Protein AF-B2AMI3-F1 (afdb_monomer_lite)

InterPro domains:
  IPR010730 Heterokaryon incompatibility [PF06985] (3-121)
  IPR052895 Heterokaryon Regulation/Transcriptional Modulator [PTHR24148] (2-165)

Sequence (199 aa):
RPKRLWIDAICINQDDIQERESQVDIMRHIYRSATDVIAWIGEDNSPRDERGVAFLQQLRVRTVCTGDWPRGLVKATAKLEPETFLWLLSTAPSGVFTSPWFDLLSIFERPWFSRIWTVQEVVMGRSVGVWCGCHGIEWMDICYCAVFILRHATHALRNLAKLDTLDSHDLQGLGLRIYHWQRLIAAAKKIHVVGLFTS

Secondary structure (DSSP, 8-state):
-PPP---HHHHS-TT-HHHHHHHHHHHHHHHHH-S-EEEE-----SHHHHHHHHHHHHHHHHHHHTT---SSGGGTTSS--HHHHHHHHHHSSSS-S--HHHHTHHHHTSGGGG-TTHHHHHHH-SSEEEEETTEEEEHHHHHHHHHHHHHHHHHHHHHHHHHHTT-TT-HHHHHHHHHHHHHHHHHHHHHHHHHTT--

pLDDT: mean 78.98, std 15.29, range [46.66, 95.69]

Organism: Podospora anserina (strain S / ATCC MYA-4624 / DSM 980 / FGSC 10383) (NCBI:txid515849)

Structure (mmCIF, N/CA/C/O backbone):
data_AF-B2AMI3-F1
#
_entry.id   AF-B2AMI3-F1
#
loop_
_atom_site.group_PDB
_atom_site.id
_atom_site.type_symbol
_atom_site.label_atom_id
_atom_site.label_alt_id
_atom_site.label_comp_id
_atom_site.label_asym_id
_atom_site.label_entity_id
_atom_site.label_seq_id
_atom_site.pdbx_PDB_ins_code
_atom_site.Cartn_x
_atom_site.Cartn_y
_atom_site.Cartn_z
_atom_site.occupancy
_atom_site.B_iso_or_equiv
_atom_site.auth_seq_id
_atom_site.auth_comp_id
_atom_site.auth_asym_id
_atom_site.auth_atom_id
_atom_site.pdbx_PDB_model_num
ATOM 1 N N . ARG A 1 1 ? -28.283 3.138 10.001 1.00 68.00 1 ARG A N 1
ATOM 2 C CA . ARG A 1 1 ? -27.863 2.695 11.358 1.00 68.00 1 ARG A CA 1
ATOM 3 C C . ARG A 1 1 ? -26.492 3.302 11.651 1.00 68.00 1 ARG A C 1
ATOM 5 O O . ARG A 1 1 ? -25.710 3.364 10.709 1.00 68.00 1 ARG A O 1
ATOM 12 N N . PRO A 1 2 ? -26.208 3.752 12.884 1.00 87.25 2 PRO A N 1
ATOM 13 C CA . PRO A 1 2 ? -24.903 4.315 13.240 1.00 87.25 2 PRO A CA 1
ATOM 14 C C . PRO A 1 2 ? -23.784 3.268 13.111 1.00 87.25 2 PRO A C 1
ATOM 16 O O . PRO A 1 2 ? -24.009 2.086 13.381 1.00 87.25 2 PRO A O 1
ATOM 19 N N . LYS A 1 3 ? -22.593 3.699 12.678 1.00 89.19 3 LYS A N 1
ATOM 20 C CA . LYS A 1 3 ? -21.373 2.879 12.609 1.00 89.19 3 LYS A CA 1
ATOM 21 C C . LYS A 1 3 ? -20.550 3.108 13.880 1.00 89.19 3 LYS A C 1
ATOM 23 O O . LYS A 1 3 ? -20.413 4.245 14.318 1.00 89.19 3 LYS A O 1
ATOM 28 N N . ARG A 1 4 ? -20.019 2.036 14.474 1.00 92.94 4 ARG A N 1
ATOM 29 C CA . ARG A 1 4 ? -19.081 2.117 15.601 1.00 92.94 4 ARG A CA 1
ATOM 30 C C . ARG A 1 4 ? -17.667 2.123 15.035 1.00 92.94 4 ARG A C 1
ATOM 32 O O . ARG A 1 4 ? -17.308 1.184 14.333 1.00 92.94 4 ARG A O 1
ATOM 39 N N . LEU A 1 5 ? -16.911 3.174 15.325 1.00 93.12 5 LEU A N 1
ATOM 40 C CA . LEU A 1 5 ? -15.524 3.325 14.901 1.00 93.12 5 LEU A CA 1
ATOM 41 C C . LEU A 1 5 ? -14.627 3.306 16.133 1.00 93.12 5 LEU A C 1
ATOM 43 O O . LEU A 1 5 ? -14.996 3.845 17.175 1.00 93.12 5 LEU A O 1
ATOM 47 N N . TRP A 1 6 ? -13.469 2.676 15.992 1.00 93.69 6 TRP A N 1
ATOM 48 C CA . TRP A 1 6 ? -12.380 2.763 16.949 1.00 93.69 6 TRP A CA 1
ATOM 49 C C . TRP A 1 6 ? -11.167 3.309 16.204 1.00 93.69 6 TRP A C 1
ATOM 51 O O . TRP A 1 6 ? -10.823 2.799 15.139 1.00 93.69 6 TRP A O 1
ATOM 61 N N . ILE A 1 7 ? -10.583 4.378 16.733 1.00 92.12 7 ILE A N 1
ATOM 62 C CA . ILE A 1 7 ? -9.433 5.075 16.159 1.00 92.12 7 ILE A CA 1
ATOM 63 C C . ILE A 1 7 ? -8.464 5.270 17.317 1.00 92.12 7 ILE A C 1
ATOM 65 O O . ILE A 1 7 ? -8.817 5.950 18.277 1.00 92.12 7 ILE A O 1
ATOM 69 N N . ASP A 1 8 ? -7.279 4.670 17.247 1.00 87.94 8 ASP A N 1
ATOM 70 C CA . ASP A 1 8 ? -6.265 4.690 18.311 1.00 87.94 8 ASP A CA 1
ATOM 71 C C . ASP A 1 8 ? -5.994 6.108 18.837 1.00 87.94 8 ASP A C 1
ATOM 73 O O . ASP A 1 8 ? -6.033 6.340 20.042 1.00 87.94 8 ASP A O 1
ATOM 77 N N . ALA A 1 9 ? -5.839 7.078 17.936 1.00 87.12 9 ALA A N 1
ATOM 78 C CA . ALA A 1 9 ? -5.579 8.477 18.271 1.00 87.12 9 ALA A CA 1
ATOM 79 C C . ALA A 1 9 ? -6.724 9.190 19.021 1.00 87.12 9 ALA A C 1
ATOM 81 O O . ALA A 1 9 ? -6.492 10.242 19.609 1.00 87.12 9 ALA A O 1
ATOM 82 N N . ILE A 1 10 ? -7.951 8.656 18.986 1.00 91.12 10 ILE A N 1
ATOM 83 C CA . ILE A 1 10 ? -9.144 9.272 19.600 1.00 91.12 10 ILE A CA 1
ATOM 84 C C . ILE A 1 10 ? -9.635 8.455 20.798 1.00 91.12 10 ILE A C 1
ATOM 86 O O . ILE A 1 10 ? -10.090 9.011 21.792 1.00 91.12 10 ILE A O 1
ATOM 90 N N . CYS A 1 11 ? -9.589 7.128 20.690 1.00 92.25 11 CYS A N 1
ATOM 91 C CA . CYS A 1 11 ? -10.134 6.210 21.682 1.00 92.25 11 CYS A CA 1
ATOM 92 C C . CYS A 1 11 ? -9.163 5.889 22.822 1.00 92.25 11 CYS A C 1
ATOM 94 O O . CYS A 1 11 ? -9.605 5.286 23.794 1.00 92.25 11 CYS A O 1
ATOM 96 N N . ILE A 1 12 ? -7.881 6.241 22.691 1.00 89.44 12 ILE A N 1
ATOM 97 C CA . ILE A 1 12 ? -6.855 6.054 23.722 1.00 89.44 12 ILE A CA 1
ATOM 98 C C . ILE A 1 12 ? -6.433 7.429 24.233 1.00 89.44 12 ILE A C 1
ATOM 100 O O . ILE A 1 12 ? -6.092 8.299 23.422 1.00 89.44 12 ILE A O 1
ATOM 104 N N . ASN A 1 13 ? -6.389 7.616 25.554 1.00 91.25 13 ASN A N 1
ATOM 105 C CA . ASN A 1 13 ? -5.772 8.805 26.128 1.00 91.25 13 ASN A CA 1
ATOM 106 C C . ASN A 1 13 ? -4.262 8.795 25.848 1.00 91.25 13 ASN A C 1
ATOM 108 O O . ASN A 1 13 ? -3.506 8.008 26.415 1.00 91.25 13 ASN A O 1
ATOM 112 N N . GLN A 1 14 ? -3.809 9.676 24.956 1.00 88.81 14 GLN A N 1
ATOM 113 C CA . GLN A 1 14 ? -2.405 9.713 24.542 1.00 88.81 14 GLN A CA 1
ATOM 114 C C . GLN A 1 14 ? -1.463 10.213 25.651 1.00 88.81 14 GLN A C 1
ATOM 116 O O . GLN A 1 14 ? -0.267 9.898 25.617 1.00 88.81 14 GLN A O 1
ATOM 121 N N . ASP A 1 15 ? -2.012 10.932 26.636 1.00 94.62 15 ASP A N 1
ATOM 122 C CA . ASP A 1 15 ? -1.283 11.506 27.770 1.00 94.62 15 ASP A CA 1
ATOM 123 C C . ASP A 1 15 ? -1.140 10.522 28.948 1.00 94.62 15 ASP A C 1
ATOM 125 O O . ASP A 1 15 ? -0.354 10.767 29.864 1.00 94.62 15 ASP A O 1
ATOM 129 N N . ASP A 1 16 ? -1.850 9.387 28.918 1.00 94.00 16 ASP A N 1
ATOM 130 C CA . ASP A 1 16 ? -1.761 8.330 29.929 1.00 94.00 16 ASP A CA 1
ATOM 131 C C . ASP A 1 16 ? -0.946 7.137 29.407 1.00 94.00 16 ASP A C 1
ATOM 133 O O . ASP A 1 16 ? -1.391 6.337 28.580 1.00 94.00 16 ASP A O 1
ATOM 137 N N . ILE A 1 17 ? 0.284 7.008 29.907 1.00 89.94 17 ILE A N 1
ATOM 138 C CA . ILE A 1 17 ? 1.197 5.922 29.531 1.00 89.94 17 ILE A CA 1
ATOM 139 C C . ILE A 1 17 ? 0.652 4.558 29.975 1.00 89.94 17 ILE A C 1
ATOM 141 O O . ILE A 1 17 ? 0.761 3.595 29.216 1.00 89.94 17 ILE A O 1
ATOM 145 N N . GLN A 1 18 ? 0.046 4.472 31.163 1.00 90.44 18 GLN A N 1
ATOM 146 C CA . GLN A 1 18 ? -0.477 3.209 31.686 1.00 90.44 18 GLN A CA 1
ATOM 147 C C . GLN A 1 18 ? -1.661 2.731 30.848 1.00 90.44 18 GLN A C 1
ATOM 149 O O . GLN A 1 18 ? -1.739 1.548 30.504 1.00 90.44 18 GLN A O 1
ATOM 154 N N . GLU A 1 19 ? -2.550 3.648 30.454 1.00 89.56 19 GLU A N 1
ATOM 155 C CA . GLU A 1 19 ? -3.624 3.303 29.528 1.00 89.56 19 GLU A CA 1
ATOM 156 C C . GLU A 1 19 ? -3.043 2.818 28.199 1.00 89.56 19 GLU A C 1
ATOM 158 O O . GLU A 1 19 ? -3.393 1.728 27.748 1.00 89.56 19 GLU A O 1
ATOM 163 N N . ARG A 1 20 ? -2.123 3.570 27.585 1.00 86.69 20 ARG A N 1
ATOM 164 C CA . ARG A 1 20 ? -1.519 3.195 26.296 1.00 86.69 20 ARG A CA 1
ATOM 165 C C . ARG A 1 20 ? -0.904 1.801 26.316 1.00 86.69 20 ARG A C 1
ATOM 167 O O . ARG A 1 20 ? -1.111 1.044 25.369 1.00 86.69 20 ARG A O 1
ATOM 174 N N . GLU A 1 21 ? -0.183 1.453 27.377 1.00 86.00 21 GLU A N 1
ATOM 175 C CA . GLU A 1 21 ? 0.375 0.111 27.558 1.00 86.00 21 GLU A CA 1
ATOM 176 C C . GLU A 1 21 ? -0.733 -0.947 27.640 1.00 86.00 21 GLU A C 1
ATOM 178 O O . GLU A 1 21 ? -0.681 -1.941 26.916 1.00 86.00 21 GLU A O 1
ATOM 183 N N . SER A 1 22 ? -1.789 -0.701 28.422 1.00 87.44 22 SER A N 1
ATOM 184 C CA . SER A 1 22 ? -2.931 -1.623 28.515 1.00 87.44 22 SER A CA 1
ATOM 185 C C . SER A 1 22 ? -3.700 -1.775 27.192 1.00 87.44 22 SER A C 1
ATOM 187 O O . SER A 1 22 ? -4.197 -2.856 26.869 1.00 87.44 22 SER A O 1
ATOM 189 N N . GLN A 1 23 ? -3.773 -0.714 26.384 1.00 86.62 23 GLN A N 1
ATOM 190 C CA . GLN A 1 23 ? -4.476 -0.719 25.102 1.00 86.62 23 GLN A CA 1
ATOM 191 C C . GLN A 1 23 ? -3.742 -1.570 24.068 1.00 86.62 23 GLN A C 1
ATOM 193 O O . GLN A 1 23 ? -4.397 -2.273 23.299 1.00 86.62 23 GLN A O 1
ATOM 198 N N . VAL A 1 24 ? -2.404 -1.588 24.081 1.00 82.00 24 VAL A N 1
ATOM 199 C CA . VAL A 1 24 ? -1.595 -2.435 23.184 1.00 82.00 24 VAL A CA 1
ATOM 200 C C . VAL A 1 24 ? -1.986 -3.915 23.294 1.00 82.00 24 VAL A C 1
ATOM 202 O O . VAL A 1 24 ? -2.081 -4.603 22.272 1.00 82.00 24 VAL A O 1
ATOM 205 N N . ASP A 1 25 ? -2.292 -4.400 24.498 1.00 80.44 25 ASP A N 1
ATOM 206 C CA . ASP A 1 25 ? -2.716 -5.789 24.717 1.00 80.44 25 ASP A CA 1
ATOM 207 C C . ASP A 1 25 ? -4.111 -6.085 24.136 1.00 80.44 25 ASP A C 1
ATOM 209 O O . ASP A 1 25 ? -4.401 -7.196 23.665 1.00 80.44 25 ASP A O 1
ATOM 213 N N . ILE A 1 26 ? -4.981 -5.075 24.115 1.00 89.19 26 ILE A N 1
ATOM 214 C CA . ILE A 1 26 ? -6.376 -5.194 23.683 1.00 89.19 26 ILE A CA 1
ATOM 215 C C . ILE A 1 26 ? -6.530 -4.904 22.181 1.00 89.19 26 ILE A C 1
ATOM 217 O O . ILE A 1 26 ? -7.423 -5.469 21.547 1.00 89.19 26 ILE A O 1
ATOM 221 N N . MET A 1 27 ? -5.632 -4.127 21.561 1.00 89.00 27 MET A N 1
ATOM 222 C CA . MET A 1 27 ? -5.661 -3.782 20.128 1.00 89.00 27 MET A CA 1
ATOM 223 C C . MET A 1 27 ? -5.815 -5.009 19.224 1.00 89.00 27 MET A C 1
ATOM 225 O O . MET A 1 27 ? -6.620 -5.006 18.290 1.00 89.00 27 MET A O 1
ATOM 229 N N . ARG A 1 28 ? -5.128 -6.111 19.550 1.00 87.25 28 ARG A N 1
ATOM 230 C CA . ARG A 1 28 ? -5.275 -7.388 18.833 1.00 87.25 28 ARG A CA 1
ATOM 231 C C . ARG A 1 28 ? -6.727 -7.886 18.816 1.00 87.25 28 ARG A C 1
ATOM 233 O O . ARG A 1 28 ? -7.196 -8.377 17.790 1.00 87.25 28 ARG A O 1
ATOM 240 N N . HIS A 1 29 ? -7.434 -7.778 19.940 1.00 90.69 29 HIS A N 1
ATOM 241 C CA . HIS A 1 29 ? -8.835 -8.186 20.060 1.00 90.69 29 HIS A CA 1
ATOM 242 C C . HIS A 1 29 ? -9.768 -7.244 19.299 1.00 90.69 29 HIS A C 1
ATOM 244 O O . HIS A 1 29 ? -10.729 -7.716 18.687 1.00 90.69 29 HIS A O 1
ATOM 250 N N . ILE A 1 30 ? -9.470 -5.943 19.292 1.00 92.88 30 ILE A N 1
ATOM 251 C CA . ILE A 1 30 ? -10.242 -4.933 18.560 1.00 92.88 30 ILE A CA 1
ATOM 252 C C . ILE A 1 30 ? -10.168 -5.204 17.058 1.00 92.88 30 ILE A C 1
ATOM 254 O O . ILE A 1 30 ? -11.211 -5.411 16.438 1.00 92.88 30 ILE A O 1
ATOM 258 N N . TYR A 1 31 ? -8.963 -5.310 16.487 1.00 92.69 31 TYR A N 1
ATOM 259 C CA . TYR A 1 31 ? -8.796 -5.591 15.056 1.00 92.69 31 TYR A CA 1
ATOM 260 C C . TYR A 1 31 ? -9.431 -6.924 14.645 1.00 92.69 31 TYR A C 1
ATOM 262 O O . TYR A 1 31 ? -10.110 -6.993 13.624 1.00 92.69 31 TYR A O 1
ATOM 270 N N . ARG A 1 32 ? -9.303 -7.966 15.477 1.00 91.56 32 ARG A N 1
ATOM 271 C CA . ARG A 1 32 ? -9.924 -9.279 15.227 1.00 91.56 32 ARG A CA 1
ATOM 272 C C . ARG A 1 32 ? -11.456 -9.254 15.249 1.00 91.56 32 ARG A C 1
ATOM 274 O O . ARG A 1 32 ? -12.107 -10.060 14.572 1.00 91.56 32 ARG A O 1
ATOM 281 N N . SER A 1 33 ? -12.031 -8.381 16.070 1.00 92.81 33 SER A N 1
ATOM 282 C CA . SER A 1 33 ? -13.483 -8.256 16.243 1.00 92.81 33 SER A CA 1
ATOM 283 C C . SER A 1 33 ? -14.109 -7.260 15.268 1.00 92.81 33 SER A C 1
ATOM 285 O O . SER A 1 33 ? -15.327 -7.275 15.083 1.00 92.81 33 SER A O 1
ATOM 287 N N . ALA A 1 34 ? -13.298 -6.404 14.643 1.00 93.38 34 ALA A N 1
ATOM 288 C CA . ALA A 1 34 ? -13.752 -5.446 13.655 1.00 93.38 34 ALA A CA 1
ATOM 289 C C . ALA A 1 34 ? -14.336 -6.156 12.425 1.00 93.38 34 ALA A C 1
ATOM 291 O O . ALA A 1 34 ? -13.852 -7.199 11.979 1.00 93.38 34 ALA A O 1
ATOM 292 N N . THR A 1 35 ? -15.406 -5.578 11.875 1.00 93.69 35 THR A N 1
ATOM 293 C CA . THR A 1 35 ? -15.937 -6.013 10.575 1.00 93.69 35 THR A CA 1
ATOM 294 C C . THR A 1 35 ? -14.973 -5.628 9.460 1.00 93.69 35 THR A C 1
ATOM 296 O O . THR A 1 35 ? -14.650 -6.465 8.626 1.00 93.69 35 THR A O 1
ATOM 299 N N . ASP A 1 36 ? -14.465 -4.398 9.521 1.00 93.88 36 ASP A N 1
ATOM 300 C CA . ASP A 1 36 ? -13.511 -3.830 8.580 1.00 93.88 36 ASP A CA 1
ATOM 301 C C . ASP A 1 36 ? -12.411 -3.110 9.363 1.00 93.88 36 ASP A C 1
ATOM 303 O O . ASP A 1 36 ? -12.692 -2.409 10.340 1.00 93.88 36 ASP A O 1
ATOM 307 N N . VAL A 1 37 ? -11.169 -3.277 8.923 1.00 95.19 37 VAL A N 1
ATOM 308 C CA . VAL A 1 37 ? -10.007 -2.522 9.389 1.00 95.19 37 VAL A CA 1
ATOM 309 C C . VAL A 1 37 ? -9.604 -1.561 8.279 1.00 95.19 37 VAL A C 1
ATOM 311 O O . VAL A 1 37 ? -9.438 -1.957 7.125 1.00 95.19 37 VAL A O 1
ATOM 314 N N . ILE A 1 38 ? -9.466 -0.286 8.636 1.00 95.06 38 ILE A N 1
ATOM 315 C CA . ILE A 1 38 ? -9.090 0.783 7.715 1.00 95.06 38 ILE A CA 1
ATOM 316 C C . ILE A 1 38 ? -7.708 1.286 8.114 1.00 95.06 38 ILE A C 1
ATOM 318 O O . ILE A 1 38 ? -7.540 1.869 9.182 1.00 95.06 38 ILE A O 1
ATOM 322 N N . ALA A 1 39 ? -6.734 1.075 7.237 1.00 94.69 39 ALA A N 1
ATOM 323 C CA . ALA A 1 39 ? -5.399 1.633 7.357 1.00 94.69 39 ALA A CA 1
ATOM 324 C C . ALA A 1 39 ? -5.332 2.964 6.602 1.00 94.69 39 ALA A C 1
ATOM 326 O O . ALA A 1 39 ? -5.305 2.986 5.373 1.00 94.69 39 ALA A O 1
ATOM 327 N N . TRP A 1 40 ? -5.299 4.081 7.326 1.00 94.56 40 TRP A N 1
ATOM 328 C CA . TRP A 1 40 ? -5.091 5.400 6.729 1.00 94.56 40 TRP A CA 1
ATOM 329 C C . TRP A 1 40 ? -3.596 5.675 6.543 1.00 94.56 40 TRP A C 1
ATOM 331 O O . TRP A 1 40 ? -2.845 5.732 7.519 1.00 94.56 40 TRP A O 1
ATOM 341 N N . ILE A 1 41 ? -3.154 5.863 5.298 1.00 94.56 41 ILE A N 1
ATOM 342 C CA . ILE A 1 41 ? -1.731 6.064 4.962 1.00 94.56 41 ILE A CA 1
ATOM 343 C C . ILE A 1 41 ? -1.371 7.526 4.664 1.00 94.56 41 ILE A C 1
ATOM 345 O O . ILE A 1 41 ? -0.230 7.821 4.298 1.00 94.56 41 ILE A O 1
ATOM 349 N N . GLY A 1 42 ? -2.315 8.441 4.891 1.00 93.62 42 GLY A N 1
ATOM 350 C CA . GLY A 1 42 ? -2.163 9.883 4.713 1.00 93.62 42 GLY A CA 1
ATOM 351 C C . GLY A 1 42 ? -3.000 10.434 3.561 1.00 93.62 42 GLY A C 1
ATOM 352 O O . GLY A 1 42 ? -3.664 9.687 2.849 1.00 93.62 42 GLY A O 1
ATOM 353 N N . GLU A 1 43 ? -2.939 11.750 3.387 1.00 94.81 43 GLU A N 1
ATOM 354 C CA . GLU A 1 43 ? -3.621 12.470 2.305 1.00 94.81 43 GLU A CA 1
ATOM 355 C C . GLU A 1 43 ? -2.985 12.200 0.928 1.00 94.81 43 GLU A C 1
ATOM 357 O O . GLU A 1 43 ? -1.772 11.951 0.814 1.00 94.81 43 GLU A O 1
ATOM 362 N N . ASP A 1 44 ? -3.803 12.322 -0.119 1.00 90.62 44 ASP A N 1
ATOM 363 C CA . ASP A 1 44 ? -3.460 12.250 -1.545 1.00 90.62 44 ASP A CA 1
ATOM 364 C C . ASP A 1 44 ? -3.004 13.615 -2.093 1.00 90.62 44 ASP A C 1
ATOM 366 O O . ASP A 1 44 ? -3.495 14.133 -3.092 1.00 90.62 44 ASP A O 1
ATOM 370 N N . ASN A 1 45 ? -1.997 14.199 -1.444 1.00 86.94 45 ASN A N 1
ATOM 371 C CA . ASN A 1 45 ? -1.504 15.555 -1.722 1.00 86.94 45 ASN A CA 1
ATOM 372 C C . ASN A 1 45 ? -0.787 15.724 -3.078 1.00 86.94 45 ASN A C 1
ATOM 374 O O . ASN A 1 45 ? -0.209 16.782 -3.346 1.00 86.94 45 ASN A O 1
ATOM 378 N N . SER A 1 46 ? -0.728 14.689 -3.916 1.00 89.06 46 SER A N 1
ATOM 379 C CA . SER A 1 46 ? 0.017 14.695 -5.170 1.00 89.06 46 SER A CA 1
ATOM 380 C C . SER A 1 46 ? -0.730 13.952 -6.275 1.00 89.06 46 SER A C 1
ATOM 382 O O . SER A 1 46 ? -1.207 12.843 -6.040 1.00 89.06 46 SER A O 1
ATOM 384 N N . PRO A 1 47 ? -0.677 14.436 -7.533 1.00 89.50 47 PRO A N 1
ATOM 385 C CA . PRO A 1 47 ? -1.103 13.653 -8.696 1.00 89.50 47 PRO A CA 1
ATOM 386 C C . PRO A 1 47 ? -0.409 12.285 -8.804 1.00 89.50 47 PRO A C 1
ATOM 388 O O . PRO A 1 47 ? -0.885 11.392 -9.498 1.00 89.50 47 PRO A O 1
ATOM 391 N N . ARG A 1 48 ? 0.752 12.115 -8.154 1.00 89.62 48 ARG A N 1
ATOM 392 C CA . ARG A 1 48 ? 1.456 10.832 -8.081 1.00 89.62 48 ARG A CA 1
ATOM 393 C C . ARG A 1 48 ? 0.697 9.798 -7.251 1.00 89.62 48 ARG A C 1
ATOM 395 O O . ARG A 1 48 ? 0.714 8.630 -7.619 1.00 89.62 48 ARG A O 1
ATOM 402 N N . ASP A 1 49 ? 0.024 10.230 -6.187 1.00 92.06 49 ASP A N 1
ATOM 403 C CA . ASP A 1 49 ? -0.774 9.353 -5.332 1.00 92.06 49 ASP A CA 1
ATOM 404 C C . ASP A 1 49 ? -1.967 8.807 -6.105 1.00 92.06 49 ASP A C 1
ATOM 406 O O . ASP A 1 49 ? -2.115 7.593 -6.211 1.00 92.06 49 ASP A O 1
ATOM 410 N N . GLU A 1 50 ? -2.734 9.690 -6.749 1.00 90.69 50 GLU A N 1
ATOM 411 C CA . GLU A 1 50 ? -3.863 9.309 -7.602 1.00 90.69 50 GLU A CA 1
ATOM 412 C C . GLU A 1 50 ? -3.434 8.319 -8.694 1.00 90.69 50 GLU A C 1
ATOM 414 O O . GLU A 1 50 ? -4.025 7.248 -8.828 1.00 90.69 50 GLU A O 1
ATOM 419 N N . ARG A 1 51 ? -2.356 8.616 -9.438 1.00 91.12 51 ARG A N 1
ATOM 420 C CA . ARG A 1 51 ? -1.847 7.701 -10.474 1.00 91.12 51 ARG A CA 1
ATOM 421 C C . ARG A 1 51 ? -1.359 6.374 -9.901 1.00 91.12 51 ARG A C 1
ATOM 423 O O . ARG A 1 51 ? -1.596 5.334 -10.512 1.00 91.12 51 ARG A O 1
ATOM 430 N N . GLY A 1 52 ? -0.705 6.390 -8.739 1.00 91.56 52 GLY A N 1
ATOM 431 C CA . GLY A 1 52 ? -0.267 5.182 -8.044 1.00 91.56 52 GLY A CA 1
ATOM 432 C C . GLY A 1 52 ? -1.447 4.293 -7.649 1.00 91.56 52 GLY A C 1
ATOM 433 O O . GLY A 1 52 ? -1.419 3.085 -7.900 1.00 91.56 52 GLY A O 1
ATOM 434 N N . VAL A 1 53 ? -2.515 4.882 -7.103 1.00 91.62 53 VAL A N 1
ATOM 435 C CA . VAL A 1 53 ? -3.734 4.139 -6.757 1.00 91.62 53 VAL A CA 1
ATOM 436 C C . VAL A 1 53 ? -4.476 3.656 -8.001 1.00 91.62 53 VAL A C 1
ATOM 438 O O . VAL A 1 53 ? -4.834 2.480 -8.075 1.00 91.62 53 VAL A O 1
ATOM 441 N N . ALA A 1 54 ? -4.649 4.510 -9.010 1.00 89.69 54 ALA A N 1
ATOM 442 C CA . ALA A 1 54 ? -5.275 4.131 -10.273 1.00 89.69 54 ALA A CA 1
ATOM 443 C C . ALA A 1 54 ? -4.533 2.960 -10.934 1.00 89.69 54 ALA A C 1
ATOM 445 O O . ALA A 1 54 ? -5.161 2.030 -11.442 1.00 89.69 54 ALA A O 1
ATOM 446 N N . PHE A 1 55 ? -3.198 2.951 -10.873 1.00 87.88 55 PHE A N 1
ATOM 447 C CA . PHE A 1 55 ? -2.399 1.846 -11.386 1.00 87.88 55 PHE A CA 1
ATOM 448 C C . PHE A 1 55 ? -2.637 0.544 -10.599 1.00 87.88 55 PHE A C 1
ATOM 450 O O . PHE A 1 55 ? -2.859 -0.497 -11.217 1.00 87.88 55 PHE A O 1
ATOM 457 N N . LEU A 1 56 ? -2.703 0.583 -9.260 1.00 88.00 56 LEU A N 1
ATOM 458 C CA . LEU A 1 56 ? -3.083 -0.583 -8.436 1.00 88.00 56 LEU A CA 1
ATOM 459 C C . LEU A 1 56 ? -4.482 -1.115 -8.776 1.00 88.00 56 LEU A C 1
ATOM 461 O O . LEU A 1 56 ? -4.682 -2.325 -8.887 1.00 88.00 56 LEU A O 1
ATOM 465 N N . GLN A 1 57 ? -5.447 -0.228 -9.004 1.00 84.69 57 GLN A N 1
ATOM 466 C CA . GLN A 1 57 ? -6.807 -0.620 -9.377 1.00 84.69 57 GLN A CA 1
ATOM 467 C C . GLN A 1 57 ? -6.863 -1.248 -10.778 1.00 84.69 57 GLN A C 1
ATOM 469 O O . GL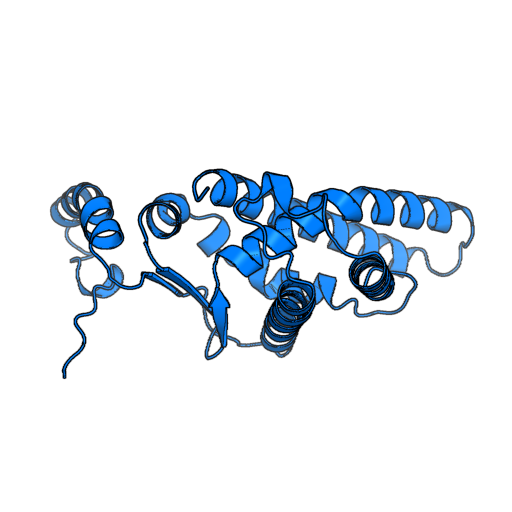N A 1 57 ? -7.544 -2.255 -10.979 1.00 84.69 57 GLN A O 1
ATOM 474 N N . GLN A 1 58 ? -6.104 -0.716 -11.741 1.00 81.06 58 GLN A N 1
ATOM 475 C CA . GLN A 1 58 ? -5.969 -1.319 -13.073 1.00 81.06 58 GLN A CA 1
ATOM 476 C C . GLN A 1 58 ? -5.353 -2.723 -13.002 1.00 81.06 58 GLN A C 1
ATOM 478 O O . GLN A 1 58 ? -5.811 -3.631 -13.702 1.00 81.06 58 GLN A O 1
ATOM 483 N N . LEU A 1 59 ? -4.354 -2.915 -12.130 1.00 75.94 59 LEU A N 1
ATOM 484 C CA . LEU A 1 59 ? -3.747 -4.223 -11.867 1.00 75.94 59 LEU A CA 1
ATOM 485 C C . LEU A 1 59 ? -4.783 -5.227 -11.346 1.00 75.94 59 LEU A C 1
ATOM 487 O O . LEU A 1 59 ? -4.856 -6.356 -11.842 1.00 75.94 59 LEU A O 1
ATOM 491 N N . ARG A 1 60 ? -5.623 -4.807 -10.395 1.00 76.12 60 ARG A N 1
ATOM 492 C CA . ARG A 1 60 ? -6.700 -5.633 -9.835 1.00 76.12 60 ARG A CA 1
ATOM 493 C C . ARG A 1 60 ? -7.707 -6.067 -10.897 1.00 76.12 60 ARG A C 1
ATOM 495 O O . ARG A 1 60 ? -7.964 -7.256 -11.041 1.00 76.12 60 ARG A O 1
ATOM 502 N N . VAL A 1 61 ? -8.255 -5.125 -11.669 1.00 70.44 61 VAL A N 1
ATOM 503 C CA . VAL A 1 61 ? -9.275 -5.434 -12.691 1.00 70.44 61 VAL A CA 1
ATOM 504 C C . VAL A 1 61 ? -8.755 -6.486 -13.670 1.00 70.44 61 VAL A C 1
ATOM 506 O O . VAL A 1 61 ? -9.423 -7.485 -13.920 1.00 70.44 61 VAL A O 1
ATOM 509 N N . ARG A 1 62 ? -7.527 -6.316 -14.170 1.00 66.69 62 ARG A N 1
ATOM 510 C CA . ARG A 1 62 ? -6.948 -7.243 -15.151 1.00 66.69 62 ARG A CA 1
ATOM 511 C C . ARG A 1 62 ? -6.647 -8.632 -14.589 1.00 66.69 62 ARG A C 1
ATOM 513 O O . ARG A 1 62 ? -6.752 -9.599 -15.328 1.00 66.69 62 ARG A O 1
ATOM 520 N N . THR A 1 63 ? -6.298 -8.745 -13.311 1.00 61.91 63 THR A N 1
ATOM 521 C CA . THR A 1 63 ? -6.007 -10.041 -12.666 1.00 61.91 63 THR A CA 1
ATOM 522 C C . THR A 1 63 ? -7.265 -10.770 -12.190 1.00 61.91 63 THR A C 1
ATOM 524 O O . THR A 1 63 ? -7.298 -11.998 -12.177 1.00 61.91 63 THR A O 1
ATOM 527 N N . VAL A 1 64 ? -8.333 -10.042 -11.851 1.00 58.31 64 VAL A N 1
ATOM 528 C CA . VAL A 1 64 ? -9.646 -10.628 -11.533 1.00 58.31 64 VAL A CA 1
ATOM 529 C C . VAL A 1 64 ? -10.349 -11.129 -12.798 1.00 58.31 64 VAL A C 1
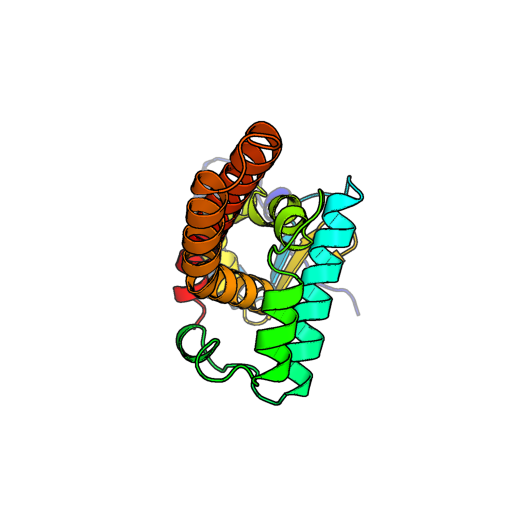ATOM 531 O O . VAL A 1 64 ? -10.917 -12.220 -12.785 1.00 58.31 64 VAL A O 1
ATOM 534 N N . CYS A 1 65 ? -10.283 -10.380 -13.906 1.00 49.59 65 CYS A N 1
ATOM 535 C CA . CYS A 1 65 ? -10.898 -10.776 -15.179 1.00 49.59 65 CYS A CA 1
ATOM 536 C C . CYS A 1 65 ? -10.329 -12.080 -15.762 1.00 49.59 65 CYS A C 1
ATOM 538 O O . CYS A 1 65 ? -11.028 -12.746 -16.520 1.00 49.59 65 CYS A O 1
ATOM 540 N N . THR A 1 66 ? -9.108 -12.475 -15.394 1.00 52.50 66 THR A N 1
ATOM 541 C CA . THR A 1 66 ? -8.517 -13.754 -15.819 1.00 52.50 66 THR A CA 1
ATOM 542 C C . THR A 1 66 ? -8.926 -14.935 -14.932 1.00 52.50 66 THR A C 1
ATOM 544 O O . THR A 1 66 ? -8.469 -16.047 -15.155 1.00 52.50 66 THR A O 1
ATOM 547 N N . GLY A 1 67 ? -9.773 -14.738 -13.911 1.00 47.72 67 GLY A N 1
ATOM 548 C CA . GLY A 1 67 ? -10.239 -15.814 -13.019 1.00 47.72 67 GLY A CA 1
ATOM 549 C C . GLY A 1 67 ? -9.173 -16.356 -12.054 1.00 47.72 67 GLY A C 1
ATOM 550 O O . GLY A 1 67 ? -9.460 -17.226 -11.232 1.00 47.72 67 GLY A O 1
ATOM 551 N N . ASP A 1 68 ? -7.963 -15.803 -12.104 1.00 50.38 68 ASP A N 1
ATOM 552 C CA . ASP A 1 68 ? -6.794 -16.220 -11.334 1.00 50.38 68 ASP A CA 1
ATOM 553 C C . ASP A 1 68 ? -6.507 -15.282 -10.161 1.00 50.38 68 ASP A C 1
ATOM 555 O O . ASP A 1 68 ? -5.350 -14.991 -9.850 1.00 50.38 68 ASP A O 1
ATOM 559 N N . TRP A 1 69 ? -7.551 -14.837 -9.448 1.00 49.28 69 TRP A N 1
ATOM 560 C CA . TRP A 1 69 ? -7.302 -14.209 -8.156 1.00 49.28 69 TRP A CA 1
ATOM 561 C C . TRP A 1 69 ? -6.717 -15.260 -7.205 1.00 49.28 69 TRP A C 1
ATOM 563 O O . TRP A 1 69 ? -7.384 -16.254 -6.883 1.00 49.28 69 TRP A O 1
ATOM 573 N N . PRO A 1 70 ? -5.466 -15.109 -6.754 1.00 48.97 70 PRO A N 1
ATOM 574 C CA . PRO A 1 70 ? -4.812 -16.164 -6.008 1.00 48.97 70 PRO A CA 1
ATOM 575 C C . PRO A 1 70 ? -5.468 -16.275 -4.633 1.00 48.97 70 PRO A C 1
ATOM 577 O O . PRO A 1 70 ? -5.691 -15.287 -3.942 1.00 48.97 70 PRO A O 1
ATOM 580 N N . ARG A 1 71 ? -5.750 -17.493 -4.177 1.00 48.62 71 ARG A N 1
ATOM 581 C CA . ARG A 1 71 ? -5.900 -17.750 -2.740 1.00 48.62 71 ARG A CA 1
ATOM 582 C C . ARG A 1 71 ? -4.497 -18.004 -2.187 1.00 48.62 71 ARG A C 1
ATOM 584 O O . ARG A 1 71 ? -4.063 -19.154 -2.120 1.00 48.62 71 ARG A O 1
ATOM 591 N N . GLY A 1 72 ? -3.759 -16.919 -1.933 1.00 50.66 72 GLY A N 1
ATOM 592 C CA . GLY A 1 72 ? -2.429 -16.927 -1.311 1.00 50.66 72 GLY A CA 1
ATOM 593 C C . GLY A 1 72 ? -1.302 -16.324 -2.165 1.00 50.66 72 GLY A C 1
ATOM 594 O O . GLY A 1 72 ? -1.182 -16.599 -3.361 1.00 50.66 72 GLY A O 1
ATOM 595 N N . LEU A 1 73 ? -0.421 -15.551 -1.516 1.00 48.12 73 LEU A N 1
ATOM 596 C CA . LEU A 1 73 ? 0.670 -14.782 -2.144 1.00 48.12 73 LEU A CA 1
ATOM 597 C C . LEU A 1 73 ? 1.664 -15.635 -2.940 1.00 48.12 73 LEU A C 1
ATOM 599 O O . LEU A 1 73 ? 2.164 -15.201 -3.976 1.00 48.12 73 LEU A O 1
ATOM 603 N N . VAL A 1 74 ? 1.911 -16.870 -2.501 1.00 47.44 74 VAL A N 1
ATOM 604 C CA . VAL A 1 74 ? 2.853 -17.796 -3.153 1.00 47.44 74 VAL A CA 1
ATOM 605 C C . VAL A 1 74 ? 2.354 -18.242 -4.536 1.00 47.44 74 VAL A C 1
ATOM 607 O O . VAL A 1 74 ? 3.153 -18.459 -5.445 1.00 47.44 74 VAL A O 1
ATOM 610 N N . LYS A 1 75 ? 1.032 -18.336 -4.739 1.00 50.41 75 LYS A N 1
ATOM 611 C CA . LYS A 1 75 ? 0.428 -18.781 -6.011 1.00 50.41 75 LYS A CA 1
ATOM 612 C C . LYS A 1 75 ? 0.235 -17.650 -7.022 1.00 50.41 75 LYS A C 1
ATOM 614 O O . LYS A 1 75 ? -0.079 -17.925 -8.177 1.00 50.41 75 LYS A O 1
ATOM 619 N N . ALA A 1 76 ? 0.456 -16.402 -6.613 1.00 50.00 76 ALA A N 1
ATOM 620 C CA . ALA A 1 76 ? 0.013 -15.227 -7.351 1.00 50.00 76 ALA A CA 1
ATOM 621 C C . ALA A 1 76 ? 0.656 -14.979 -8.706 1.00 50.00 76 ALA A C 1
ATOM 623 O O . ALA A 1 76 ? 0.097 -14.299 -9.554 1.00 50.00 76 ALA A O 1
ATOM 624 N N . THR A 1 77 ? 1.841 -15.533 -8.910 1.00 48.88 77 THR A N 1
ATOM 625 C CA . THR A 1 77 ? 2.647 -15.264 -10.101 1.00 48.88 77 THR A CA 1
ATOM 626 C C . THR A 1 77 ? 2.874 -16.498 -10.963 1.00 48.88 77 THR A C 1
ATOM 628 O O . THR A 1 77 ? 3.405 -16.380 -12.059 1.00 48.88 77 THR A O 1
ATOM 631 N N . ALA A 1 78 ? 2.466 -17.685 -10.504 1.00 49.31 78 ALA A N 1
ATOM 632 C CA . ALA A 1 78 ? 2.540 -18.914 -11.298 1.00 49.31 78 ALA A CA 1
ATOM 633 C C . ALA A 1 78 ? 1.393 -19.044 -12.322 1.00 49.31 78 ALA A C 1
ATOM 635 O O . ALA A 1 78 ? 1.414 -19.969 -13.125 1.00 49.31 78 ALA A O 1
ATOM 636 N N . LYS A 1 79 ? 0.400 -18.146 -12.271 1.00 50.41 79 LYS A N 1
ATOM 637 C CA . LYS A 1 79 ? -0.871 -18.230 -13.010 1.00 50.41 79 LYS A CA 1
ATOM 638 C C . LYS A 1 79 ? -1.254 -16.924 -13.716 1.00 50.41 79 LYS A C 1
ATOM 640 O O . LYS A 1 79 ? -2.415 -16.709 -14.014 1.00 50.41 79 LYS A O 1
ATOM 645 N N . LEU A 1 80 ? -0.316 -15.998 -13.926 1.00 54.94 80 LEU A N 1
ATOM 646 C CA . LEU A 1 80 ? -0.650 -14.826 -14.737 1.00 54.94 80 LEU A CA 1
ATOM 647 C C . LEU A 1 80 ? -0.756 -15.269 -16.196 1.00 54.94 80 LEU A C 1
ATOM 649 O O . LEU A 1 80 ? 0.229 -15.755 -16.754 1.00 54.94 80 LEU A O 1
ATOM 653 N N . GLU A 1 81 ? -1.937 -15.093 -16.787 1.00 59.84 81 GLU A N 1
ATOM 654 C CA . GLU A 1 81 ? -2.161 -15.299 -18.218 1.00 59.84 81 GLU A CA 1
ATOM 655 C C . GLU A 1 81 ? -1.109 -14.536 -19.045 1.00 59.84 81 GLU A C 1
ATOM 657 O O . GLU A 1 81 ? -0.737 -13.410 -18.672 1.00 59.84 81 GLU A O 1
ATOM 662 N N . PRO A 1 82 ? -0.627 -15.099 -20.171 1.00 64.12 82 PRO A N 1
ATOM 663 C CA . PRO A 1 82 ? 0.418 -14.485 -20.985 1.00 64.12 82 PRO A CA 1
ATOM 664 C C . PRO A 1 82 ? 0.112 -13.036 -21.379 1.00 64.12 82 PRO A C 1
ATOM 666 O O . PRO A 1 82 ? 1.012 -12.203 -21.374 1.00 64.12 82 PRO A O 1
ATOM 669 N N . GLU A 1 83 ? -1.148 -12.700 -21.660 1.00 66.12 83 GLU A N 1
ATOM 670 C CA . GLU A 1 83 ? -1.561 -11.340 -22.028 1.00 66.12 83 GLU A CA 1
ATOM 671 C C . GLU A 1 83 ? -1.410 -10.341 -20.875 1.00 66.12 83 GLU A C 1
ATOM 673 O O . GLU A 1 83 ? -0.858 -9.253 -21.058 1.00 66.12 83 GLU A O 1
ATOM 678 N N . THR A 1 84 ? -1.844 -10.715 -19.668 1.00 64.69 84 THR A N 1
ATOM 679 C CA . THR A 1 84 ? -1.658 -9.902 -18.458 1.00 64.69 84 THR A CA 1
ATOM 680 C C . THR A 1 84 ? -0.174 -9.739 -18.159 1.00 64.69 84 THR A C 1
ATOM 682 O O . THR A 1 84 ? 0.280 -8.638 -17.853 1.00 64.69 84 THR A O 1
ATOM 685 N N . PHE A 1 85 ? 0.606 -10.809 -18.316 1.00 65.38 85 PHE A N 1
ATOM 686 C CA . PHE A 1 85 ? 2.052 -10.772 -18.150 1.00 65.38 85 PHE A CA 1
ATOM 687 C C . PHE A 1 85 ? 2.743 -9.840 -19.160 1.00 65.38 85 PHE A C 1
ATOM 689 O O . PHE A 1 85 ? 3.562 -9.008 -18.769 1.00 65.38 85 PHE A O 1
ATOM 696 N N . LEU A 1 86 ? 2.386 -9.920 -20.443 1.00 67.38 86 LEU A N 1
ATOM 697 C CA . LEU A 1 86 ? 2.925 -9.057 -21.494 1.00 67.38 86 LEU A CA 1
ATOM 698 C C . LEU A 1 86 ? 2.528 -7.594 -21.291 1.00 67.38 86 LEU A C 1
ATOM 700 O O . LEU A 1 86 ? 3.371 -6.712 -21.442 1.00 67.38 86 LEU A O 1
ATOM 704 N N . TRP A 1 87 ? 1.288 -7.319 -20.882 1.00 72.56 87 TRP A N 1
ATOM 705 C CA . TRP A 1 87 ? 0.861 -5.963 -20.543 1.00 72.56 87 TRP A CA 1
ATOM 706 C C . TRP A 1 87 ? 1.659 -5.401 -19.356 1.00 72.56 87 TRP A C 1
ATOM 708 O O . TRP A 1 87 ? 2.166 -4.279 -19.421 1.00 72.56 87 TRP A O 1
ATOM 718 N N . LEU A 1 88 ? 1.862 -6.192 -18.299 1.00 67.25 88 LEU A N 1
ATOM 719 C CA . LEU A 1 88 ? 2.699 -5.798 -17.164 1.00 67.25 88 LEU A CA 1
ATOM 720 C C . LEU A 1 88 ? 4.145 -5.519 -17.584 1.00 67.25 88 LEU A C 1
ATOM 722 O O . LEU A 1 88 ? 4.742 -4.554 -17.117 1.00 67.25 88 LEU A O 1
ATOM 726 N N . LEU A 1 89 ? 4.702 -6.317 -18.496 1.00 66.38 89 LEU A N 1
ATOM 727 C CA . LEU A 1 89 ? 6.023 -6.050 -19.059 1.00 66.38 89 LEU A CA 1
ATOM 728 C C . LEU A 1 89 ? 6.045 -4.810 -19.962 1.00 66.38 89 LEU A C 1
ATOM 730 O O . LEU A 1 89 ? 7.047 -4.109 -19.967 1.00 66.38 89 LEU A O 1
ATOM 734 N N . SER A 1 90 ? 4.959 -4.513 -20.678 1.00 66.25 90 SER A N 1
ATOM 735 C CA . SER A 1 90 ? 4.842 -3.309 -21.517 1.00 66.25 90 SER A CA 1
ATOM 736 C C . SER A 1 90 ? 4.701 -2.016 -20.705 1.00 66.25 90 SER A C 1
ATOM 738 O O . SER A 1 90 ? 5.090 -0.947 -21.165 1.00 66.25 90 SER A O 1
ATOM 740 N N . THR A 1 91 ? 4.154 -2.111 -19.487 1.00 66.94 91 THR A N 1
ATOM 741 C CA . THR A 1 91 ? 4.140 -1.005 -18.515 1.00 66.94 91 THR A CA 1
ATOM 742 C C . THR A 1 91 ? 5.451 -0.932 -17.729 1.00 66.94 91 THR A C 1
ATOM 744 O O . THR A 1 91 ? 5.829 0.140 -17.245 1.00 66.94 91 THR A O 1
ATOM 747 N N . ALA A 1 92 ? 6.156 -2.066 -17.603 1.00 59.47 92 ALA A N 1
ATOM 748 C CA . ALA A 1 92 ? 7.551 -2.141 -17.181 1.00 59.47 92 ALA A CA 1
ATOM 749 C C . ALA A 1 92 ? 8.461 -1.524 -18.270 1.00 59.47 92 ALA A C 1
ATOM 751 O O . ALA A 1 92 ? 8.027 -1.286 -19.394 1.00 59.47 92 ALA A O 1
ATOM 752 N N . PRO A 1 93 ? 9.708 -1.139 -17.961 1.00 52.50 93 PRO A N 1
ATOM 753 C CA . PRO A 1 93 ? 10.372 -0.113 -18.745 1.00 52.50 93 PRO A CA 1
ATOM 754 C C . PRO A 1 93 ? 10.955 -0.672 -20.039 1.00 52.50 93 PRO A C 1
ATOM 756 O O . PRO A 1 93 ? 11.926 -1.428 -20.012 1.00 52.50 93 PRO A O 1
ATOM 759 N N . SER A 1 94 ? 10.446 -0.154 -21.153 1.00 51.44 94 SER A N 1
ATOM 760 C CA . SER A 1 94 ? 11.167 -0.009 -22.424 1.00 51.44 94 SER A CA 1
ATOM 761 C C . SER A 1 94 ? 11.324 1.471 -22.864 1.00 51.44 94 SER A C 1
ATOM 763 O O . SER A 1 94 ? 11.641 1.731 -24.016 1.00 51.44 94 SER A O 1
ATOM 765 N N . GLY A 1 95 ? 11.170 2.440 -21.937 1.00 47.75 95 GLY A N 1
ATOM 766 C CA . GLY A 1 95 ? 11.237 3.917 -22.140 1.00 47.75 95 GLY A CA 1
ATOM 767 C C . GLY A 1 95 ? 9.847 4.571 -21.975 1.00 47.75 95 GLY A C 1
ATOM 768 O O . GLY A 1 95 ? 8.865 3.899 -22.250 1.00 47.75 95 GLY A O 1
ATOM 769 N N . VAL A 1 96 ? 9.596 5.797 -21.477 1.00 47.50 96 VAL A N 1
ATOM 770 C CA . VAL A 1 96 ? 10.331 7.068 -21.249 1.00 47.50 96 VAL A CA 1
ATOM 771 C C . VAL A 1 96 ? 9.780 7.751 -19.964 1.00 47.50 96 VAL A C 1
ATOM 773 O O . VAL A 1 96 ? 8.611 7.557 -19.656 1.00 47.50 96 VAL A O 1
ATOM 776 N N . PHE A 1 97 ? 10.622 8.516 -19.238 1.00 46.66 97 PHE A N 1
ATOM 777 C CA . PHE A 1 97 ? 10.446 9.455 -18.085 1.00 46.66 97 PHE A CA 1
ATOM 778 C C . PHE A 1 97 ? 9.407 9.235 -16.953 1.00 46.66 97 PHE A C 1
ATOM 780 O O . PHE A 1 97 ? 9.624 9.750 -15.858 1.00 46.66 97 PHE A O 1
ATOM 787 N N . THR A 1 98 ? 8.353 8.441 -17.116 1.00 55.62 98 THR A N 1
ATOM 788 C CA . THR A 1 98 ? 7.333 8.174 -16.089 1.00 55.62 98 THR A CA 1
ATOM 789 C C . THR A 1 98 ? 6.773 6.769 -16.282 1.00 55.62 98 THR A C 1
ATOM 791 O O . THR A 1 98 ? 5.814 6.557 -17.021 1.00 55.62 98 THR A O 1
ATOM 794 N N . SER A 1 99 ? 7.387 5.778 -15.637 1.00 72.19 99 SER A N 1
ATOM 795 C CA . SER A 1 99 ? 6.773 4.456 -15.555 1.00 72.19 99 SER A CA 1
ATOM 796 C C . SER A 1 99 ? 5.676 4.495 -14.484 1.00 72.19 99 SER A C 1
ATOM 798 O O . SER A 1 99 ? 5.979 4.946 -13.374 1.00 72.19 99 SER A O 1
ATOM 800 N N . PRO A 1 100 ? 4.450 3.999 -14.747 1.00 80.06 100 PRO A N 1
ATOM 801 C CA . PRO A 1 100 ? 3.399 3.883 -13.727 1.00 80.06 100 PRO A CA 1
ATOM 802 C C . PRO A 1 100 ? 3.876 3.143 -12.466 1.00 80.06 100 PRO A C 1
ATOM 804 O O . PRO A 1 100 ? 3.463 3.447 -11.350 1.00 80.06 100 PRO A O 1
ATOM 807 N N . TRP A 1 101 ? 4.850 2.239 -12.623 1.00 83.75 101 TRP A N 1
ATOM 808 C CA . TRP A 1 101 ? 5.534 1.561 -11.522 1.00 83.75 101 TRP A CA 1
ATOM 809 C C . TRP A 1 101 ? 6.193 2.514 -10.524 1.00 83.75 101 TRP A C 1
ATOM 811 O O . TRP A 1 101 ? 6.244 2.216 -9.335 1.00 83.75 101 TRP A O 1
ATOM 821 N N . PHE A 1 102 ? 6.710 3.658 -10.972 1.00 86.38 102 PHE A N 1
ATOM 822 C CA . PHE A 1 102 ? 7.339 4.624 -10.078 1.00 86.38 102 PHE A CA 1
ATOM 823 C C . PHE A 1 102 ? 6.314 5.487 -9.353 1.00 86.38 102 PHE A C 1
ATOM 825 O O . PHE A 1 102 ? 6.627 5.966 -8.265 1.00 86.38 102 PHE A O 1
ATOM 832 N N . ASP A 1 103 ? 5.103 5.669 -9.878 1.00 90.38 103 ASP A N 1
ATOM 833 C CA . ASP A 1 103 ? 4.039 6.349 -9.135 1.00 90.38 103 ASP A CA 1
ATOM 834 C C . ASP A 1 103 ? 3.671 5.554 -7.866 1.00 90.38 103 ASP A C 1
ATOM 836 O O . ASP A 1 103 ? 3.484 6.155 -6.815 1.00 90.38 103 ASP A O 1
ATOM 840 N N . LEU A 1 104 ? 3.776 4.215 -7.890 1.00 91.75 104 LEU A N 1
ATOM 841 C CA . LEU A 1 104 ? 3.599 3.363 -6.701 1.00 91.75 104 LEU A CA 1
ATOM 842 C C . LEU A 1 104 ? 4.514 3.715 -5.524 1.00 91.75 104 LEU A C 1
ATOM 844 O O . LEU A 1 104 ? 4.153 3.431 -4.384 1.00 91.75 104 LEU A O 1
ATOM 848 N N . LEU A 1 105 ? 5.684 4.322 -5.761 1.00 92.38 105 LEU A N 1
ATOM 849 C CA . LEU A 1 105 ? 6.572 4.742 -4.671 1.00 92.38 105 LEU A CA 1
ATOM 850 C C . LEU A 1 105 ? 5.890 5.739 -3.733 1.00 92.38 105 LEU A C 1
ATOM 852 O O . LEU A 1 105 ? 6.154 5.698 -2.535 1.00 92.38 105 LEU A O 1
ATOM 856 N N . SER A 1 106 ? 4.988 6.588 -4.241 1.00 92.88 106 SER A N 1
ATOM 857 C CA . SER A 1 106 ? 4.283 7.549 -3.387 1.00 92.88 106 SER A CA 1
ATOM 858 C C . SER A 1 106 ? 3.323 6.874 -2.408 1.00 92.88 106 SER A C 1
ATOM 860 O O . SER A 1 106 ? 3.012 7.453 -1.373 1.00 92.88 106 SER A O 1
ATOM 862 N N . ILE A 1 107 ? 2.921 5.632 -2.688 1.00 94.62 107 ILE A N 1
ATOM 863 C CA . ILE A 1 107 ? 2.115 4.792 -1.802 1.00 94.62 107 ILE A CA 1
ATOM 864 C C . ILE A 1 107 ? 3.026 3.884 -0.967 1.00 94.62 107 ILE A C 1
ATOM 866 O O . ILE A 1 107 ? 2.980 3.911 0.256 1.00 94.62 107 ILE A O 1
ATOM 870 N N . PHE A 1 108 ? 3.905 3.105 -1.598 1.00 94.75 108 PHE A N 1
ATOM 871 C CA . PHE A 1 108 ? 4.655 2.025 -0.943 1.00 94.75 108 PHE A CA 1
ATOM 872 C C . PHE A 1 108 ? 5.713 2.518 0.052 1.00 94.75 108 PHE A C 1
ATOM 874 O O . PHE A 1 108 ? 6.137 1.766 0.930 1.00 94.75 108 PHE A O 1
ATOM 881 N N . GLU A 1 109 ? 6.149 3.773 -0.063 1.00 94.06 109 GLU A N 1
ATOM 882 C CA . GLU A 1 109 ? 7.075 4.391 0.889 1.00 94.06 109 GLU A CA 1
ATOM 883 C C . GLU A 1 109 ? 6.365 5.154 2.014 1.00 94.06 109 GLU A C 1
ATOM 885 O O . GLU A 1 109 ? 7.035 5.762 2.853 1.00 94.06 109 GLU A O 1
ATOM 890 N N . ARG A 1 110 ? 5.024 5.114 2.084 1.00 94.88 110 ARG A N 1
ATOM 891 C CA . ARG A 1 110 ? 4.292 5.748 3.185 1.00 94.88 110 ARG A CA 1
ATOM 892 C C . ARG A 1 110 ? 4.721 5.140 4.527 1.00 94.88 110 ARG A C 1
ATOM 894 O O . ARG A 1 110 ? 4.880 3.917 4.622 1.00 94.88 110 ARG A O 1
ATOM 901 N N . PRO A 1 111 ? 4.868 5.958 5.591 1.00 94.00 111 PRO A N 1
ATOM 902 C CA . PRO A 1 111 ? 5.389 5.501 6.882 1.00 94.00 111 PRO A CA 1
ATOM 903 C C . PRO A 1 111 ? 4.652 4.294 7.464 1.00 94.00 111 PRO A C 1
ATOM 905 O O . PRO A 1 111 ? 5.271 3.457 8.119 1.00 94.00 111 PRO A O 1
ATOM 908 N N . TRP A 1 112 ? 3.350 4.176 7.184 1.00 94.31 112 TRP A N 1
ATOM 909 C CA . TRP A 1 112 ? 2.523 3.059 7.627 1.00 94.31 112 TRP A CA 1
ATOM 910 C C . TRP A 1 112 ? 3.126 1.691 7.272 1.00 94.31 112 TRP A C 1
ATOM 912 O O . TRP A 1 112 ? 3.232 0.838 8.144 1.00 94.31 112 TRP A O 1
ATOM 922 N N . PHE A 1 113 ? 3.674 1.498 6.068 1.00 92.94 113 PHE A N 1
ATOM 923 C CA . PHE A 1 113 ? 4.275 0.214 5.665 1.00 92.94 113 PHE A CA 1
ATOM 924 C C . PHE A 1 113 ? 5.540 -0.171 6.453 1.00 92.94 113 PHE A C 1
ATOM 926 O O . PHE A 1 113 ? 6.023 -1.295 6.333 1.00 92.94 113 PHE A O 1
ATOM 933 N N . SER A 1 114 ? 6.106 0.752 7.237 1.00 89.56 114 SER A N 1
ATOM 934 C CA . SER A 1 114 ? 7.274 0.503 8.093 1.00 89.56 114 SER A CA 1
ATOM 935 C C . SER A 1 114 ? 6.933 0.473 9.591 1.00 89.56 114 SER A C 1
ATOM 937 O O . SER A 1 114 ? 7.836 0.289 10.406 1.00 89.56 114 SER A O 1
ATOM 939 N N . ARG A 1 115 ? 5.660 0.642 9.981 1.00 88.75 115 ARG A N 1
ATOM 940 C CA . ARG A 1 115 ? 5.229 0.544 11.386 1.00 88.75 115 ARG A CA 1
ATOM 941 C C . ARG A 1 115 ? 5.140 -0.923 11.808 1.00 88.75 115 ARG A C 1
ATOM 943 O O . ARG A 1 115 ? 4.603 -1.754 11.087 1.00 88.75 115 ARG A O 1
ATOM 950 N N . ILE A 1 116 ? 5.591 -1.224 13.025 1.00 85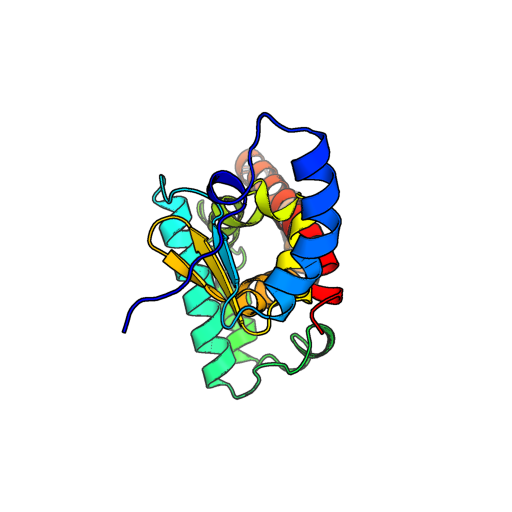.25 116 ILE A N 1
ATOM 951 C CA . ILE A 1 116 ? 5.450 -2.563 13.629 1.00 85.25 116 ILE A CA 1
ATOM 952 C C . ILE A 1 116 ? 3.965 -2.959 13.740 1.00 85.25 116 ILE A C 1
ATOM 954 O O . ILE A 1 116 ? 3.597 -4.105 13.489 1.00 85.25 116 ILE A O 1
ATOM 958 N N . TRP A 1 117 ? 3.105 -1.990 14.068 1.00 87.12 117 TRP A N 1
ATOM 959 C CA . TRP A 1 117 ? 1.668 -2.191 14.295 1.00 87.12 117 TRP A CA 1
ATOM 960 C C . TRP A 1 117 ? 0.886 -2.612 13.052 1.00 87.12 117 TRP A C 1
ATOM 962 O O . TRP A 1 117 ? -0.118 -3.311 13.181 1.00 87.12 117 TRP A O 1
ATOM 972 N N . THR A 1 118 ? 1.412 -2.310 11.867 1.00 88.75 118 THR A N 1
ATOM 973 C CA . THR A 1 118 ? 0.839 -2.706 10.580 1.00 88.75 118 THR A CA 1
ATOM 974 C C . THR A 1 118 ? 0.583 -4.203 10.511 1.00 88.75 118 THR A C 1
ATOM 976 O O . THR A 1 118 ? -0.456 -4.614 10.012 1.00 88.75 118 THR A O 1
ATOM 979 N N . VAL A 1 119 ? 1.460 -5.030 11.097 1.00 87.56 119 VAL A N 1
ATOM 980 C CA . VAL A 1 119 ? 1.260 -6.486 11.152 1.00 87.56 119 VAL A CA 1
ATOM 981 C C . VAL A 1 119 ? -0.031 -6.837 11.892 1.00 87.56 119 VAL A C 1
ATOM 983 O O . VAL A 1 119 ? -0.802 -7.659 11.415 1.00 87.56 119 VAL A O 1
ATOM 986 N N . GLN A 1 120 ? -0.306 -6.220 13.042 1.00 87.25 120 GLN A N 1
ATOM 987 C CA . GLN A 1 120 ? -1.520 -6.537 13.796 1.00 87.25 120 GLN A CA 1
ATOM 988 C C . GLN A 1 120 ? -2.779 -6.098 13.049 1.00 87.25 120 GLN A C 1
ATOM 990 O O . GLN A 1 120 ? -3.749 -6.851 13.018 1.00 87.25 120 GLN A O 1
ATOM 995 N N . GLU A 1 121 ? -2.743 -4.920 12.426 1.00 89.75 121 GLU A N 1
ATOM 996 C CA . GLU A 1 121 ? -3.853 -4.366 11.646 1.00 89.75 121 GLU A CA 1
ATOM 997 C C . GLU A 1 121 ? -4.256 -5.306 10.505 1.00 89.75 121 GLU A C 1
ATOM 999 O O . GLU A 1 121 ? -5.426 -5.672 10.375 1.00 89.75 121 GLU A O 1
ATOM 1004 N N . VAL A 1 122 ? -3.276 -5.747 9.711 1.00 90.19 122 VAL A N 1
ATOM 1005 C CA . VAL A 1 122 ? -3.548 -6.525 8.497 1.00 90.19 122 VAL A CA 1
ATOM 1006 C C . VAL A 1 122 ? -3.742 -8.020 8.753 1.00 90.19 122 VAL A C 1
ATOM 1008 O O . VAL A 1 122 ? -4.479 -8.665 8.018 1.00 90.19 122 VAL A O 1
ATOM 1011 N N . VAL A 1 123 ? -3.102 -8.585 9.784 1.00 87.75 123 VAL A N 1
ATOM 1012 C CA . VAL A 1 123 ? -3.207 -10.021 10.114 1.00 87.75 123 VAL A CA 1
ATOM 1013 C C . VAL A 1 123 ? -4.475 -10.326 10.900 1.00 87.75 123 VAL A C 1
ATOM 1015 O O . VAL A 1 123 ? -5.061 -11.395 10.746 1.00 87.75 123 VAL A O 1
ATOM 1018 N N . MET A 1 124 ? -4.893 -9.419 11.785 1.00 89.12 124 MET A N 1
ATOM 1019 C CA . MET A 1 124 ? -6.065 -9.659 12.630 1.00 89.12 124 MET A CA 1
ATOM 1020 C C . MET A 1 124 ? -7.366 -9.240 11.944 1.00 89.12 124 MET A C 1
ATOM 1022 O O . MET A 1 124 ? -8.417 -9.783 12.284 1.00 89.12 124 MET A O 1
ATOM 1026 N N . GLY A 1 125 ? -7.313 -8.293 11.003 1.00 87.00 125 GLY A N 1
ATOM 1027 C CA . GLY A 1 125 ? -8.484 -7.818 10.278 1.00 87.00 125 GLY A CA 1
ATOM 1028 C C . GLY A 1 125 ? -9.069 -8.868 9.331 1.00 87.00 125 GLY A C 1
ATOM 1029 O O . GLY A 1 125 ? -8.352 -9.536 8.594 1.00 87.00 125 GLY A O 1
ATOM 1030 N N . ARG A 1 126 ? -10.402 -8.997 9.323 1.00 85.19 126 ARG A N 1
ATOM 1031 C CA . ARG A 1 126 ? -11.126 -9.893 8.392 1.00 85.19 126 ARG A CA 1
ATOM 1032 C C . ARG A 1 126 ? -11.239 -9.312 6.983 1.00 85.19 126 ARG A C 1
ATOM 1034 O O . ARG A 1 126 ? -11.258 -10.046 6.003 1.00 85.19 126 ARG A O 1
ATOM 1041 N N . SER A 1 127 ? -11.362 -7.993 6.921 1.00 90.31 127 SER A N 1
ATOM 1042 C CA . SER A 1 127 ? -11.478 -7.165 5.726 1.00 90.31 127 SER A CA 1
ATOM 1043 C C . SER A 1 127 ? -10.589 -5.957 5.976 1.00 90.31 127 SER A C 1
ATOM 1045 O O . SER A 1 127 ? -10.781 -5.262 6.975 1.00 90.31 127 SER A O 1
ATOM 1047 N N . VAL A 1 128 ? -9.565 -5.765 5.144 1.00 93.56 128 VAL A N 1
ATOM 1048 C CA . VAL A 1 128 ? -8.545 -4.733 5.361 1.00 93.56 128 VAL A CA 1
ATOM 1049 C C . VAL A 1 128 ? -8.450 -3.850 4.127 1.00 93.56 128 VAL A C 1
ATOM 1051 O O . VAL A 1 128 ? -8.009 -4.286 3.060 1.00 93.56 128 VAL A O 1
ATOM 1054 N N . GLY A 1 129 ? -8.868 -2.599 4.294 1.00 94.81 129 GLY A N 1
ATOM 1055 C CA . GLY A 1 129 ? -8.746 -1.552 3.289 1.00 94.81 129 GLY A CA 1
ATOM 1056 C C . GLY A 1 129 ? -7.640 -0.576 3.663 1.00 94.81 129 GLY A C 1
ATOM 1057 O O . GLY A 1 129 ? -7.560 -0.125 4.803 1.00 94.81 129 GLY A O 1
ATOM 1058 N N . VAL A 1 130 ? -6.809 -0.220 2.695 1.00 95.69 130 VAL A N 1
ATOM 1059 C CA . VAL A 1 130 ? -5.792 0.824 2.807 1.00 95.69 130 VAL A CA 1
ATOM 1060 C C . VAL A 1 130 ? -6.305 2.068 2.090 1.00 95.69 130 VAL A C 1
ATOM 1062 O O . VAL A 1 130 ? -6.745 1.980 0.947 1.00 95.69 130 VAL A O 1
ATOM 1065 N N . TRP A 1 131 ? -6.268 3.216 2.759 1.00 95.62 131 TRP A N 1
ATOM 1066 C CA . TRP A 1 131 ? -6.823 4.473 2.264 1.00 95.62 131 TRP A CA 1
ATOM 1067 C C . TRP A 1 131 ? -5.759 5.561 2.176 1.00 95.62 131 TRP A C 1
ATOM 1069 O O . TRP A 1 131 ? -5.090 5.861 3.166 1.00 95.62 131 TRP A O 1
ATOM 1079 N N . CYS A 1 132 ? -5.631 6.151 0.988 1.00 95.31 132 CYS A N 1
ATOM 1080 C CA . CYS A 1 132 ? -4.791 7.310 0.698 1.00 95.31 132 CYS A CA 1
ATOM 1081 C C . CYS A 1 132 ? -5.688 8.463 0.241 1.00 95.31 132 CYS A C 1
ATOM 1083 O O . CYS A 1 132 ? -6.208 8.425 -0.876 1.00 95.31 132 CYS A O 1
ATOM 1085 N N . GLY A 1 133 ? -5.900 9.462 1.097 1.00 94.06 133 GLY A N 1
ATOM 1086 C CA . GLY A 1 133 ? -6.899 10.500 0.853 1.00 94.06 133 GLY A CA 1
ATOM 1087 C C . GLY A 1 133 ? -8.274 9.880 0.589 1.00 94.06 133 GLY A C 1
ATOM 1088 O O . GLY A 1 133 ? -8.758 9.036 1.346 1.00 94.06 133 GLY A O 1
ATOM 1089 N N . CYS A 1 134 ? -8.892 10.228 -0.536 1.00 93.00 134 CYS A N 1
ATOM 1090 C CA . CYS A 1 134 ? -10.195 9.673 -0.913 1.00 93.00 134 CYS A CA 1
ATOM 1091 C C . CYS A 1 134 ? -10.136 8.289 -1.591 1.00 93.00 134 CYS A C 1
ATOM 1093 O O . CYS A 1 134 ? -11.176 7.727 -1.945 1.00 93.00 134 CYS A O 1
ATOM 1095 N N . HIS A 1 135 ? -8.942 7.716 -1.758 1.00 92.81 135 HIS A N 1
ATOM 1096 C CA . HIS A 1 135 ? -8.732 6.508 -2.544 1.00 92.81 135 HIS A CA 1
ATOM 1097 C C . HIS A 1 135 ? -8.575 5.259 -1.668 1.00 92.81 135 HIS A C 1
ATOM 1099 O O . HIS A 1 135 ? -7.611 5.135 -0.911 1.00 92.81 135 HIS A O 1
ATOM 1105 N N . GLY A 1 136 ? -9.497 4.303 -1.815 1.00 92.19 136 GLY A N 1
ATOM 1106 C CA . GLY A 1 136 ? -9.448 2.996 -1.153 1.00 92.19 136 GLY A CA 1
ATOM 1107 C C . GLY A 1 136 ? -8.807 1.904 -2.018 1.00 92.19 136 GLY A C 1
ATOM 1108 O O . GLY A 1 136 ? -9.060 1.815 -3.223 1.00 92.19 136 GLY A O 1
ATOM 1109 N N . ILE A 1 137 ? -7.996 1.056 -1.386 1.00 92.69 137 ILE A N 1
ATOM 1110 C CA . ILE A 1 137 ? -7.253 -0.052 -2.001 1.00 92.69 137 ILE A CA 1
ATOM 1111 C C . ILE A 1 137 ? -7.379 -1.279 -1.100 1.00 92.69 137 ILE A C 1
ATOM 1113 O O . ILE A 1 137 ? -7.222 -1.163 0.116 1.00 92.69 137 ILE A O 1
ATOM 1117 N N . GLU A 1 138 ? -7.630 -2.467 -1.649 1.00 90.38 138 GLU A N 1
ATOM 1118 C CA . GLU A 1 138 ? -7.614 -3.673 -0.818 1.00 90.38 138 GLU A CA 1
ATOM 1119 C C . GLU A 1 138 ? -6.169 -4.027 -0.451 1.00 90.38 138 GLU A C 1
ATOM 1121 O O . GLU A 1 138 ? -5.266 -4.002 -1.291 1.00 90.38 138 GLU A O 1
ATOM 1126 N N . TRP A 1 139 ? -5.935 -4.402 0.810 1.00 91.31 139 TRP A N 1
ATOM 1127 C CA . TRP A 1 139 ? -4.604 -4.809 1.277 1.00 91.31 139 TRP A CA 1
ATOM 1128 C C . TRP A 1 139 ? -3.986 -5.917 0.405 1.00 91.31 139 TRP A C 1
ATOM 1130 O O . TRP A 1 139 ? -2.784 -5.920 0.121 1.00 91.31 139 TRP A O 1
ATOM 1140 N N . MET A 1 140 ? -4.824 -6.837 -0.073 1.00 84.56 140 MET A N 1
ATOM 1141 C CA . MET A 1 140 ? -4.385 -7.931 -0.932 1.00 84.56 140 MET A CA 1
ATOM 1142 C C . MET A 1 140 ? -3.890 -7.445 -2.299 1.00 84.56 140 MET A C 1
ATOM 1144 O O . MET A 1 140 ? -2.886 -7.971 -2.777 1.00 84.56 140 MET A O 1
ATOM 1148 N N . ASP A 1 141 ? -4.501 -6.413 -2.891 1.00 85.50 141 ASP A N 1
ATOM 1149 C CA . ASP A 1 141 ? -4.045 -5.824 -4.161 1.00 85.50 141 ASP A CA 1
ATOM 1150 C C . ASP A 1 141 ? -2.601 -5.309 -4.035 1.00 85.50 141 ASP A C 1
ATOM 1152 O O . ASP A 1 141 ? -1.746 -5.562 -4.891 1.00 85.50 141 ASP A O 1
ATOM 1156 N N . ILE A 1 142 ? -2.306 -4.641 -2.915 1.00 90.88 142 ILE A N 1
ATOM 1157 C CA . ILE A 1 142 ? -0.972 -4.119 -2.598 1.00 90.88 142 ILE A CA 1
ATOM 1158 C C . ILE A 1 142 ? 0.036 -5.265 -2.451 1.00 90.88 142 ILE A C 1
ATOM 1160 O O . ILE A 1 142 ? 1.133 -5.207 -3.018 1.00 90.88 142 ILE A O 1
ATOM 1164 N N . CYS A 1 143 ? -0.334 -6.337 -1.745 1.00 86.50 143 CYS A N 1
ATOM 1165 C CA . CYS A 1 143 ? 0.537 -7.497 -1.572 1.00 86.50 143 CYS A CA 1
ATOM 1166 C C . CYS A 1 143 ? 0.849 -8.197 -2.901 1.00 86.50 143 CYS A C 1
ATOM 1168 O O . CYS A 1 143 ? 1.996 -8.588 -3.137 1.00 86.50 143 CYS A O 1
ATOM 1170 N N . TYR A 1 144 ? -0.134 -8.334 -3.793 1.00 79.44 144 TYR A N 1
AT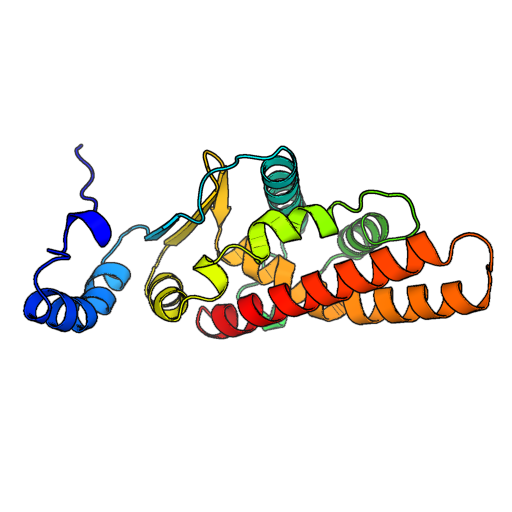OM 1171 C CA . TYR A 1 144 ? 0.084 -8.936 -5.107 1.00 79.44 144 TYR A CA 1
ATOM 1172 C C . TYR A 1 144 ? 0.989 -8.094 -5.992 1.00 79.44 144 TYR A C 1
ATOM 1174 O O . TYR A 1 144 ? 1.922 -8.628 -6.597 1.00 79.44 144 TYR A O 1
ATOM 1182 N N . CYS A 1 145 ? 0.773 -6.780 -6.008 1.00 84.56 145 CYS A N 1
ATOM 1183 C CA . CYS A 1 145 ? 1.656 -5.862 -6.710 1.00 84.56 145 CYS A CA 1
ATOM 1184 C C . CYS A 1 145 ? 3.101 -5.976 -6.192 1.00 84.56 145 CYS A C 1
ATOM 1186 O O . CYS A 1 145 ? 4.042 -6.051 -6.985 1.00 84.56 145 CYS A O 1
ATOM 1188 N N . ALA A 1 146 ? 3.294 -6.070 -4.871 1.00 87.19 146 ALA A N 1
ATOM 1189 C CA . ALA A 1 146 ? 4.613 -6.271 -4.279 1.00 87.19 146 ALA A CA 1
ATOM 1190 C C . ALA A 1 146 ? 5.266 -7.589 -4.734 1.00 87.19 146 ALA A C 1
ATOM 1192 O O . ALA A 1 146 ? 6.415 -7.579 -5.176 1.00 87.19 146 ALA A O 1
ATOM 1193 N N . VAL A 1 147 ? 4.544 -8.714 -4.705 1.00 79.88 147 VAL A N 1
ATOM 1194 C CA . VAL A 1 147 ? 5.060 -10.011 -5.190 1.00 79.88 147 VAL A CA 1
ATOM 1195 C C . VAL A 1 147 ? 5.451 -9.940 -6.669 1.00 79.88 147 VAL A C 1
ATOM 1197 O O . VAL A 1 147 ? 6.514 -10.441 -7.047 1.00 79.88 147 VAL A O 1
ATOM 1200 N N . PHE A 1 148 ? 4.629 -9.296 -7.503 1.00 77.94 148 PHE A N 1
ATOM 1201 C CA . PHE A 1 148 ? 4.930 -9.106 -8.919 1.00 77.94 148 PHE A CA 1
ATOM 1202 C C . PHE A 1 148 ? 6.246 -8.339 -9.114 1.00 77.94 148 PHE A C 1
ATOM 1204 O O . PHE A 1 148 ? 7.143 -8.809 -9.821 1.00 77.94 148 PHE A O 1
ATOM 1211 N N . ILE A 1 149 ? 6.402 -7.202 -8.427 1.00 81.12 149 ILE A N 1
ATOM 1212 C CA . ILE A 1 149 ? 7.636 -6.407 -8.460 1.00 81.12 149 ILE A CA 1
ATOM 1213 C C . ILE A 1 149 ? 8.834 -7.279 -8.078 1.00 81.12 149 ILE A C 1
ATOM 1215 O O . ILE A 1 149 ? 9.821 -7.308 -8.807 1.00 81.12 149 ILE A O 1
ATOM 1219 N N . LEU A 1 150 ? 8.761 -8.039 -6.984 1.00 80.19 150 LEU A N 1
ATOM 1220 C CA . LEU A 1 150 ? 9.894 -8.850 -6.523 1.00 80.19 150 LEU A CA 1
ATOM 1221 C C . LEU A 1 150 ? 10.301 -9.946 -7.507 1.00 80.19 150 LEU A C 1
ATOM 1223 O O . LEU A 1 150 ? 11.489 -10.241 -7.630 1.00 80.19 150 LEU A O 1
ATOM 1227 N N . ARG A 1 151 ? 9.342 -10.534 -8.225 1.00 74.56 151 ARG A N 1
ATOM 1228 C CA . ARG A 1 151 ? 9.621 -11.602 -9.188 1.00 74.56 151 ARG A CA 1
ATOM 1229 C C . ARG A 1 151 ? 10.170 -11.076 -10.514 1.00 74.56 151 ARG A C 1
ATOM 1231 O O . ARG A 1 151 ? 11.000 -11.740 -11.133 1.00 74.56 151 ARG A O 1
ATOM 1238 N N . HIS A 1 152 ? 9.728 -9.895 -10.949 1.00 71.81 152 HIS A N 1
ATOM 1239 C CA . HIS A 1 152 ? 9.990 -9.404 -12.307 1.00 71.81 152 HIS A CA 1
ATOM 1240 C C . HIS A 1 152 ? 10.949 -8.213 -12.374 1.00 71.81 152 HIS A C 1
ATOM 1242 O O . HIS A 1 152 ? 11.685 -8.082 -13.354 1.00 71.81 152 HIS A O 1
ATOM 1248 N N . ALA A 1 153 ? 11.049 -7.393 -11.327 1.00 70.94 153 ALA A N 1
ATOM 1249 C CA . ALA A 1 153 ? 11.965 -6.254 -11.311 1.00 70.94 153 ALA A CA 1
ATOM 1250 C C . ALA A 1 153 ? 13.439 -6.685 -11.362 1.00 70.94 153 ALA A C 1
ATOM 1252 O O . ALA A 1 153 ? 14.269 -5.957 -11.895 1.00 70.94 153 ALA A O 1
ATOM 1253 N N . THR A 1 154 ? 13.788 -7.891 -10.893 1.00 62.09 154 THR A N 1
ATOM 1254 C CA . THR A 1 154 ? 15.145 -8.441 -11.074 1.00 62.09 154 THR A CA 1
ATOM 1255 C C . THR A 1 154 ? 15.474 -8.674 -12.550 1.00 62.09 154 THR A C 1
ATOM 1257 O O . THR A 1 154 ? 16.604 -8.439 -12.972 1.00 62.09 154 THR A O 1
ATOM 1260 N N . HIS A 1 155 ? 14.495 -9.099 -13.353 1.00 63.34 155 HIS A N 1
ATOM 1261 C CA . HIS A 1 155 ? 14.662 -9.237 -14.798 1.00 63.34 155 HIS A CA 1
ATOM 1262 C C . HIS A 1 155 ? 14.761 -7.863 -15.474 1.00 63.34 155 HIS A C 1
ATOM 1264 O O . HIS A 1 155 ? 15.655 -7.647 -16.290 1.00 63.34 155 HIS A O 1
ATOM 1270 N N . ALA A 1 156 ? 13.914 -6.910 -15.067 1.00 63.44 156 ALA A N 1
ATOM 1271 C CA . ALA A 1 156 ? 13.969 -5.531 -15.551 1.00 63.44 156 ALA A CA 1
ATOM 1272 C C . ALA A 1 156 ? 15.330 -4.870 -15.261 1.00 63.44 156 ALA A C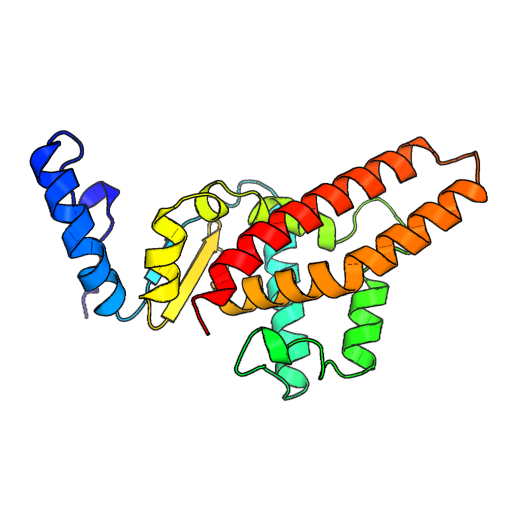 1
ATOM 1274 O O . ALA A 1 156 ? 15.948 -4.332 -16.173 1.00 63.44 156 ALA A O 1
ATOM 1275 N N . LEU A 1 157 ? 15.853 -4.986 -14.033 1.00 65.50 157 LEU A N 1
ATOM 1276 C CA . LEU A 1 157 ? 17.172 -4.463 -13.654 1.00 65.50 157 LEU A CA 1
ATOM 1277 C C . LEU A 1 157 ? 18.309 -5.095 -14.464 1.00 65.50 157 LEU A C 1
ATOM 1279 O O . LEU A 1 157 ? 19.210 -4.385 -14.899 1.00 65.50 157 LEU A O 1
ATOM 1283 N N . ARG A 1 158 ? 18.267 -6.413 -14.703 1.00 66.12 158 ARG A N 1
ATOM 1284 C CA . ARG A 1 158 ? 19.271 -7.096 -15.538 1.00 66.12 158 ARG A CA 1
ATOM 1285 C C . ARG A 1 158 ? 19.254 -6.599 -16.981 1.00 66.12 158 ARG A C 1
ATOM 1287 O O . ARG A 1 158 ? 20.315 -6.480 -17.579 1.00 66.12 158 ARG A O 1
ATOM 1294 N N . ASN A 1 159 ? 18.079 -6.317 -17.539 1.00 63.56 159 ASN A N 1
ATOM 1295 C CA . ASN A 1 159 ? 17.969 -5.804 -18.905 1.00 63.56 159 ASN A CA 1
ATOM 1296 C C . ASN A 1 159 ? 18.358 -4.324 -18.997 1.00 63.56 159 ASN A C 1
ATOM 1298 O O . ASN A 1 159 ? 19.047 -3.945 -19.937 1.00 63.56 159 ASN A O 1
ATOM 1302 N N . LEU A 1 160 ? 18.016 -3.512 -17.992 1.00 63.69 160 LEU A N 1
ATOM 1303 C CA . LEU A 1 160 ? 18.468 -2.121 -17.893 1.00 63.69 160 LEU A CA 1
ATOM 1304 C C . LEU A 1 160 ? 19.996 -2.020 -17.770 1.00 63.69 160 LEU A C 1
ATOM 1306 O O . LEU A 1 160 ? 20.601 -1.200 -18.449 1.00 63.69 160 LEU A O 1
ATOM 1310 N N . ALA A 1 161 ? 20.626 -2.892 -16.977 1.00 61.53 161 ALA A N 1
ATOM 1311 C CA . ALA A 1 161 ? 22.084 -2.946 -16.852 1.00 61.53 161 ALA A CA 1
ATOM 1312 C C . ALA A 1 161 ? 22.786 -3.374 -18.156 1.00 61.53 161 ALA A C 1
ATOM 1314 O O . ALA A 1 161 ? 23.916 -2.974 -18.405 1.00 61.53 161 ALA A O 1
ATOM 1315 N N . LYS A 1 162 ? 22.125 -4.170 -19.010 1.00 63.03 162 LYS A N 1
ATOM 1316 C CA . LYS A 1 162 ? 22.643 -4.505 -20.349 1.00 63.03 162 LYS A CA 1
ATOM 1317 C C . LYS A 1 162 ? 22.549 -3.322 -21.314 1.00 63.03 162 LYS A C 1
ATOM 1319 O O . LYS A 1 162 ? 23.441 -3.148 -22.136 1.00 63.03 162 LYS A O 1
ATOM 1324 N N . LEU A 1 163 ? 21.501 -2.505 -21.208 1.00 56.81 163 LEU A N 1
ATOM 1325 C CA . LEU A 1 163 ? 21.348 -1.292 -22.019 1.00 56.81 163 LEU A CA 1
ATOM 1326 C C . LEU A 1 163 ? 22.383 -0.212 -21.652 1.00 56.81 163 LEU A C 1
ATOM 1328 O O . LEU A 1 163 ? 22.850 0.481 -22.547 1.00 56.81 163 LEU A O 1
ATOM 1332 N N . ASP A 1 164 ? 22.817 -0.146 -20.384 1.00 53.28 164 ASP A N 1
ATOM 1333 C CA . ASP A 1 164 ? 23.939 0.703 -19.916 1.00 53.28 164 ASP A CA 1
ATOM 1334 C C . ASP A 1 164 ? 25.223 0.493 -20.729 1.00 53.28 164 ASP A C 1
ATOM 1336 O O . ASP A 1 164 ? 25.986 1.414 -20.996 1.00 53.28 164 ASP A O 1
ATOM 1340 N N . THR A 1 165 ? 25.458 -0.748 -21.165 1.00 53.31 165 THR A N 1
ATOM 1341 C CA . THR A 1 165 ? 26.680 -1.106 -21.895 1.00 53.31 165 THR A CA 1
ATOM 1342 C C . THR A 1 165 ? 26.654 -0.725 -23.377 1.00 53.31 165 THR A C 1
ATOM 1344 O O . THR A 1 165 ? 27.672 -0.881 -24.048 1.00 53.31 165 THR A O 1
ATOM 1347 N N . LEU A 1 166 ? 25.514 -0.251 -23.896 1.00 53.25 166 LEU A N 1
ATOM 1348 C CA . LEU A 1 166 ? 25.283 -0.065 -25.333 1.00 53.25 166 LEU A CA 1
ATOM 1349 C C . LEU A 1 166 ? 25.095 1.396 -25.767 1.00 53.25 166 LEU A C 1
ATOM 1351 O O . LEU A 1 166 ? 25.281 1.664 -26.950 1.00 53.25 166 LEU A O 1
ATOM 1355 N N . ASP A 1 167 ? 24.771 2.333 -24.866 1.00 54.22 167 ASP A N 1
ATOM 1356 C CA . ASP A 1 167 ? 24.441 3.714 -25.255 1.00 54.22 167 ASP A CA 1
ATOM 1357 C C . ASP A 1 167 ? 24.985 4.757 -24.258 1.00 54.22 167 ASP A C 1
ATOM 1359 O O . ASP A 1 167 ? 24.532 4.862 -23.118 1.00 54.22 167 ASP A O 1
ATOM 1363 N N . SER A 1 168 ? 25.971 5.554 -24.682 1.00 55.31 168 SER A N 1
ATOM 1364 C CA . SER A 1 168 ? 26.690 6.518 -23.828 1.00 55.31 168 SER A CA 1
ATOM 1365 C C . SER A 1 168 ? 25.973 7.864 -23.640 1.00 55.31 168 SER A C 1
ATOM 1367 O O . SER A 1 168 ? 26.420 8.693 -22.846 1.00 55.31 168 SER A O 1
ATOM 1369 N N . HIS A 1 169 ? 24.862 8.100 -24.346 1.00 58.22 169 HIS A N 1
ATOM 1370 C CA . HIS A 1 169 ? 24.204 9.410 -24.406 1.00 58.22 169 HIS A CA 1
ATOM 1371 C C . HIS A 1 169 ? 23.104 9.654 -23.342 1.00 58.22 169 HIS A C 1
ATOM 1373 O O . HIS A 1 169 ? 22.754 10.813 -23.132 1.00 58.22 169 HIS A O 1
ATOM 1379 N N . ASP A 1 170 ? 22.601 8.634 -22.622 1.00 61.62 170 ASP A N 1
ATOM 1380 C CA . ASP A 1 170 ? 21.529 8.766 -21.595 1.00 61.62 170 ASP A CA 1
ATOM 1381 C C . ASP A 1 170 ? 21.897 8.142 -20.223 1.00 61.62 170 ASP A C 1
ATOM 1383 O O . ASP A 1 170 ? 21.071 7.547 -19.521 1.00 61.62 170 ASP A O 1
ATOM 1387 N N . LEU A 1 171 ? 23.163 8.269 -19.810 1.00 59.66 171 LEU A N 1
ATOM 1388 C CA . LEU A 1 171 ? 23.663 7.692 -18.549 1.00 59.66 171 LEU A CA 1
ATOM 1389 C C . LEU A 1 171 ? 22.965 8.269 -17.298 1.00 59.66 171 LEU A C 1
ATOM 1391 O O . LEU A 1 171 ? 22.704 7.544 -16.336 1.00 59.66 171 LEU A O 1
ATOM 1395 N N . GLN A 1 172 ? 22.598 9.558 -17.304 1.00 59.84 172 GLN A N 1
ATOM 1396 C CA . GLN A 1 172 ? 21.867 10.181 -16.188 1.00 59.84 172 GLN A CA 1
ATOM 1397 C C . GLN A 1 172 ? 20.434 9.647 -16.054 1.00 59.84 172 GLN A C 1
ATOM 1399 O O . GLN A 1 172 ? 19.995 9.337 -14.942 1.00 59.84 172 GLN A O 1
ATOM 1404 N N . GLY A 1 173 ? 19.713 9.490 -17.170 1.00 69.00 173 GLY A N 1
ATOM 1405 C CA . GLY A 1 173 ? 18.371 8.912 -17.171 1.00 69.00 173 GLY A CA 1
ATOM 1406 C C . GLY A 1 173 ? 18.384 7.457 -16.707 1.00 69.00 173 GLY A C 1
ATOM 1407 O O . GLY A 1 173 ? 17.505 7.029 -15.954 1.00 69.00 173 GLY A O 1
ATOM 1408 N N . LEU A 1 174 ? 19.412 6.696 -17.086 1.00 72.50 174 LEU A N 1
ATOM 1409 C CA . LEU A 1 174 ? 19.556 5.306 -16.673 1.00 72.50 174 LEU A CA 1
ATOM 1410 C C . LEU A 1 174 ? 19.867 5.145 -15.181 1.00 72.50 174 LEU A C 1
ATOM 1412 O O . LEU A 1 174 ? 19.213 4.335 -14.518 1.00 72.50 174 LEU A O 1
ATOM 1416 N N . GLY A 1 175 ? 20.785 5.945 -14.632 1.00 75.12 175 GLY A N 1
ATOM 1417 C CA . GLY A 1 175 ? 21.086 5.934 -13.198 1.00 75.12 175 GLY A CA 1
ATOM 1418 C C . GLY A 1 175 ? 19.847 6.220 -12.344 1.00 75.12 175 GLY A C 1
ATOM 1419 O O . GLY A 1 175 ? 19.570 5.506 -11.375 1.00 75.12 175 GLY A O 1
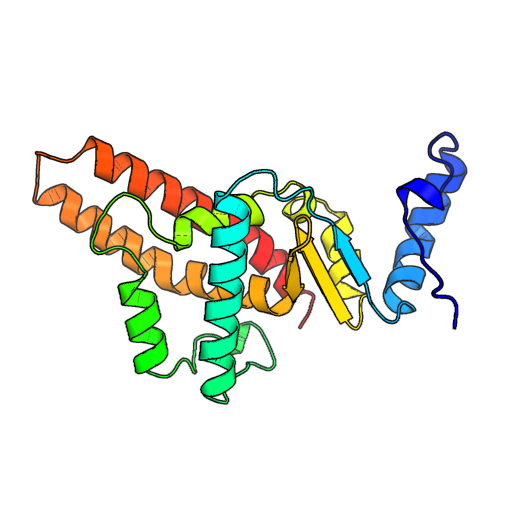ATOM 1420 N N . LEU A 1 176 ? 19.028 7.193 -12.758 1.00 78.31 176 LEU A N 1
ATOM 1421 C CA . LEU A 1 176 ? 17.772 7.521 -12.082 1.00 78.31 176 LEU A CA 1
ATOM 1422 C C . LEU A 1 176 ? 16.747 6.373 -12.162 1.00 78.31 176 LEU A C 1
ATOM 1424 O O . LEU A 1 176 ? 16.080 6.062 -11.173 1.00 78.31 176 LEU A O 1
ATOM 1428 N N . ARG A 1 177 ? 16.645 5.690 -13.312 1.00 75.69 177 ARG A N 1
ATOM 1429 C CA . ARG A 1 177 ? 15.779 4.507 -13.479 1.00 75.69 177 ARG A CA 1
ATOM 1430 C C . ARG A 1 177 ? 16.201 3.369 -12.551 1.00 75.69 177 ARG A C 1
ATOM 1432 O O . ARG A 1 177 ? 15.348 2.800 -11.869 1.00 75.69 177 ARG A O 1
ATOM 1439 N N . ILE A 1 178 ? 17.495 3.052 -12.504 1.00 78.44 178 ILE A N 1
ATOM 1440 C CA . ILE A 1 178 ? 18.040 2.015 -11.614 1.00 78.44 178 ILE A CA 1
ATOM 1441 C C . ILE A 1 178 ? 17.720 2.359 -10.155 1.00 78.44 178 ILE A C 1
ATOM 1443 O O . ILE A 1 178 ? 17.212 1.507 -9.424 1.00 78.44 178 ILE A O 1
ATOM 1447 N N . TYR A 1 179 ? 17.928 3.616 -9.757 1.00 83.88 179 TYR A N 1
ATOM 1448 C CA . TYR A 1 179 ? 17.621 4.104 -8.414 1.00 83.88 179 TYR A CA 1
ATOM 1449 C C . TYR A 1 179 ? 16.141 3.924 -8.035 1.00 83.88 179 TYR A C 1
ATOM 1451 O O . TYR A 1 179 ? 15.830 3.379 -6.971 1.00 83.88 179 TYR A O 1
ATOM 1459 N N . HIS A 1 180 ? 15.205 4.314 -8.906 1.00 85.19 180 HIS A N 1
ATOM 1460 C CA . HIS A 1 180 ? 13.776 4.132 -8.633 1.00 85.19 180 HIS A CA 1
ATOM 1461 C C . HIS A 1 180 ? 13.367 2.657 -8.552 1.00 85.19 180 HIS A C 1
ATOM 1463 O O . HIS A 1 180 ? 12.575 2.297 -7.682 1.00 85.19 180 HIS A O 1
ATOM 1469 N N . TRP A 1 181 ? 13.937 1.786 -9.389 1.00 84.75 181 TRP A N 1
ATOM 1470 C CA . TRP A 1 181 ? 13.692 0.344 -9.300 1.00 84.75 181 TRP A CA 1
ATOM 1471 C C . TRP A 1 181 ? 14.218 -0.266 -8.006 1.00 84.75 181 TRP A C 1
ATOM 1473 O O . TRP A 1 181 ? 13.525 -1.071 -7.388 1.00 84.75 181 TRP A O 1
ATOM 1483 N N . GLN A 1 182 ? 15.412 0.129 -7.563 1.00 85.88 182 GLN A N 1
ATOM 1484 C CA . GLN A 1 182 ? 15.963 -0.320 -6.284 1.00 85.88 182 GLN A CA 1
ATOM 1485 C C . GLN A 1 182 ? 15.055 0.079 -5.116 1.00 85.88 182 GLN A C 1
ATOM 1487 O O . GLN A 1 182 ? 14.761 -0.758 -4.260 1.00 85.88 182 GLN A O 1
ATOM 1492 N N . ARG A 1 183 ? 14.551 1.320 -5.115 1.00 91.25 183 ARG A N 1
ATOM 1493 C CA . ARG A 1 183 ? 13.577 1.794 -4.120 1.00 91.25 183 ARG A CA 1
ATOM 1494 C C . ARG A 1 183 ? 12.278 1.006 -4.160 1.00 91.25 183 ARG A C 1
ATOM 1496 O O . ARG A 1 183 ? 11.812 0.552 -3.119 1.00 91.25 183 ARG A O 1
ATOM 1503 N N . LEU A 1 184 ? 11.731 0.786 -5.353 1.00 89.94 184 LEU A N 1
ATOM 1504 C CA . LEU A 1 184 ? 10.464 0.080 -5.514 1.00 89.94 184 LEU A CA 1
ATOM 1505 C C . LEU A 1 184 ? 10.583 -1.376 -5.054 1.00 89.94 184 LEU A C 1
ATOM 1507 O O . LEU A 1 184 ? 9.715 -1.869 -4.339 1.00 89.94 184 LEU A O 1
ATOM 1511 N N . ILE A 1 185 ? 11.694 -2.040 -5.381 1.00 88.06 185 ILE A N 1
ATOM 1512 C CA . ILE A 1 185 ? 12.012 -3.383 -4.885 1.00 88.06 185 ILE A CA 1
ATOM 1513 C C . ILE A 1 185 ? 12.148 -3.379 -3.363 1.00 88.06 185 ILE A C 1
ATOM 1515 O O . ILE A 1 185 ? 11.609 -4.265 -2.705 1.00 88.06 185 ILE A O 1
ATOM 1519 N N . ALA A 1 186 ? 12.855 -2.407 -2.783 1.00 91.75 186 ALA A N 1
ATOM 1520 C CA . ALA A 1 186 ? 13.018 -2.317 -1.336 1.00 91.75 186 ALA A CA 1
ATOM 1521 C C . ALA A 1 186 ? 11.670 -2.125 -0.620 1.00 91.75 186 ALA A C 1
ATOM 1523 O O . ALA A 1 186 ? 11.400 -2.812 0.366 1.00 91.75 186 ALA A O 1
ATOM 1524 N N . ALA A 1 187 ? 10.806 -1.252 -1.137 1.00 94.06 187 ALA A N 1
ATOM 1525 C CA . ALA A 1 187 ? 9.472 -1.028 -0.592 1.00 94.06 187 ALA A CA 1
ATOM 1526 C C . ALA A 1 187 ? 8.577 -2.274 -0.749 1.00 94.06 187 ALA A C 1
ATOM 1528 O O . ALA A 1 187 ? 7.960 -2.720 0.218 1.00 94.06 187 ALA A O 1
ATOM 1529 N N . ALA A 1 188 ? 8.606 -2.922 -1.918 1.00 90.69 188 ALA A N 1
ATOM 1530 C CA . ALA A 1 188 ? 7.890 -4.173 -2.166 1.00 90.69 188 ALA A CA 1
ATOM 1531 C C . ALA A 1 188 ? 8.350 -5.315 -1.241 1.00 90.69 188 ALA A C 1
ATOM 1533 O O . ALA A 1 188 ? 7.519 -6.094 -0.785 1.00 90.69 188 ALA A O 1
ATOM 1534 N N . LYS A 1 189 ? 9.646 -5.408 -0.899 1.00 90.38 189 LYS A N 1
ATOM 1535 C CA . LYS A 1 189 ? 10.145 -6.401 0.074 1.00 90.38 189 LYS A CA 1
ATOM 1536 C C . LYS A 1 189 ? 9.504 -6.218 1.446 1.00 90.38 189 LYS A C 1
ATOM 1538 O O . LYS A 1 189 ? 9.086 -7.207 2.040 1.00 90.38 189 LYS A O 1
ATOM 1543 N N . LYS A 1 190 ? 9.407 -4.976 1.934 1.00 91.12 190 LYS A N 1
ATOM 1544 C CA . LYS A 1 190 ? 8.773 -4.674 3.230 1.00 91.12 190 LYS A CA 1
ATOM 1545 C C . LYS A 1 190 ? 7.313 -5.121 3.239 1.00 91.12 190 LYS A C 1
ATOM 1547 O O . LYS A 1 190 ? 6.907 -5.866 4.124 1.00 91.12 190 LYS A O 1
ATOM 1552 N N . ILE A 1 191 ? 6.564 -4.729 2.209 1.00 91.88 191 ILE A N 1
ATOM 1553 C CA . ILE A 1 191 ? 5.153 -5.099 2.042 1.00 91.88 191 ILE A CA 1
ATOM 1554 C C . ILE A 1 191 ? 4.995 -6.615 1.970 1.00 91.88 191 ILE A C 1
ATOM 1556 O O . ILE A 1 191 ? 4.148 -7.176 2.656 1.00 91.88 191 ILE A O 1
ATOM 1560 N N . HIS A 1 192 ? 5.827 -7.288 1.173 1.00 86.88 192 HIS A N 1
ATOM 1561 C CA . HIS A 1 192 ? 5.763 -8.734 1.017 1.00 86.88 192 HIS A CA 1
ATOM 1562 C C . HIS A 1 192 ? 5.970 -9.463 2.346 1.00 86.88 192 HIS A C 1
ATOM 1564 O O . HIS A 1 192 ? 5.198 -10.364 2.653 1.00 86.88 192 HIS A O 1
ATOM 1570 N N . VAL A 1 193 ? 6.954 -9.047 3.153 1.00 86.19 193 VAL A N 1
ATOM 1571 C CA . VAL A 1 193 ? 7.195 -9.629 4.483 1.00 86.19 193 VAL A CA 1
ATOM 1572 C C . VAL A 1 193 ? 5.957 -9.511 5.366 1.00 86.19 193 VAL A C 1
ATOM 1574 O O . VAL A 1 193 ? 5.578 -10.494 5.991 1.00 86.19 193 VAL A O 1
ATOM 1577 N N . VAL A 1 194 ? 5.299 -8.350 5.388 1.00 85.94 194 VAL A N 1
ATOM 1578 C CA . VAL A 1 194 ? 4.052 -8.172 6.147 1.00 85.94 194 VAL A CA 1
ATOM 1579 C C . VAL A 1 194 ? 2.933 -9.056 5.577 1.00 85.94 194 VAL A C 1
ATOM 1581 O O . VAL A 1 194 ? 2.240 -9.735 6.331 1.00 85.94 194 VAL A O 1
ATOM 1584 N N . GLY A 1 195 ? 2.779 -9.096 4.253 1.00 82.81 195 GLY A N 1
ATOM 1585 C CA . GLY A 1 195 ? 1.750 -9.890 3.581 1.00 82.81 195 GLY A CA 1
ATOM 1586 C C . GLY A 1 195 ? 1.886 -11.401 3.798 1.00 82.81 195 GLY A C 1
ATOM 1587 O O . GLY A 1 195 ? 0.885 -12.112 3.789 1.00 82.81 195 GLY A O 1
ATOM 1588 N N . LEU A 1 196 ? 3.093 -11.924 4.044 1.00 79.75 196 LEU A N 1
ATOM 1589 C CA . LEU A 1 196 ? 3.284 -13.348 4.357 1.00 79.75 196 LEU A CA 1
ATOM 1590 C C . LEU A 1 196 ? 2.551 -13.791 5.632 1.00 79.75 196 LEU A C 1
ATOM 1592 O O . LEU A 1 196 ? 2.305 -14.980 5.796 1.00 79.75 196 LEU A O 1
ATOM 1596 N N . PHE A 1 197 ? 2.187 -12.860 6.516 1.00 77.38 197 PHE A N 1
ATOM 1597 C CA . PHE A 1 197 ? 1.426 -13.163 7.727 1.00 77.38 197 PHE A CA 1
ATOM 1598 C C . PHE A 1 197 ? -0.096 -13.107 7.523 1.00 77.38 197 PHE A C 1
ATOM 1600 O O . PHE A 1 197 ? -0.831 -13.470 8.437 1.00 77.38 197 PHE A O 1
ATOM 1607 N N . THR A 1 198 ? -0.582 -12.660 6.357 1.00 69.00 198 THR A N 1
ATOM 1608 C CA . THR A 1 198 ? -2.021 -12.531 6.053 1.00 69.00 198 THR A CA 1
ATOM 1609 C C . THR A 1 198 ? -2.583 -13.684 5.214 1.00 69.00 198 THR A C 1
ATOM 1611 O O . THR A 1 198 ? -3.686 -13.563 4.685 1.00 69.00 198 THR A O 1
ATOM 1614 N N . SER A 1 199 ? -1.819 -14.768 5.031 1.00 53.94 199 SER A N 1
ATOM 1615 C CA . SER A 1 199 ? -2.173 -15.932 4.199 1.00 53.94 199 SER A CA 1
ATOM 1616 C C . SER A 1 199 ? -2.906 -17.039 4.942 1.00 53.94 199 SER A C 1
ATOM 1618 O O . SER A 1 199 ? -2.435 -17.373 6.052 1.00 53.94 199 SER A O 1
#

Foldseek 3Di:
DDDDDDDCVPNFDPPDPVRVVVVVVCLLVVQLPDQEFEAELEAPPDPLQVLLLVVLVVLVVQCVVQVCPDPDLVSLPVDDDPVSVVVVVVLQDPDDDDRSLLSNLVVLVRCLLVDPCVLSNQLSHPWYWYDHHPGIDGLSSLLSSLSVLQVCLVVSLVVLVVVCVPDPPCVVRSVVVNVSSVSSNVSSVSSNVSRNSND

Radius of gyration: 19.07 Å; chains: 1; bounding box: 55×34×57 Å